Protein AF-A0A2U9ID97-F1 (afdb_monomer)

Organism: NCBI:txid41673

Sequence (196 aa):
MGLFDKLIKNKGVKDVLKNVDIKEIKEEIGYLELQEKKLETQRQELEKEAEKLFQDSIGKSEATKRLNATKIKNLKDRIADIDKDLREINLRLGVLYKVQRLKEKAQKTYNSKVWEELVNNVDSETLEKWLVDQKIGDDEIMNKLRQLYNAQGPEEEAEEISPDEREILEAMEAVEKGEKKPEEATKEVTKEKETQ

Radius of gyration: 31.83 Å; Cα contacts (8 Å, |Δi|>4): 120; chains: 1; bounding box: 79×30×93 Å

Nearest PDB structures (foldseek):
  6ek7-assembly1_A  TM=5.432E-01  e=1.600E+00  Yersinia enterocolitica
  8qbw-assembly1_A  TM=4.582E-01  e=7.623E+00  Nostoc punctiforme

Secondary structure (DSSP, 8-state):
--HHIIIIIIH-HHHHHHHS-HHHHHHHHHHHHHHHHHHHHHHHHHHHHHHHHHHHTTT--HHHHHHHHHHHHHHHHHHHHHHHHHHHHHHHHHHHHHHHHHHHHHHHH--HHHHHHHHHTS-HHHHHHHHH-TTS-HHHHHHHHHHHHHTTS---------HHHHHHHHHHHHHHTTSS-HHHHHHHHHHTTS--

Solvent-accessible surface area (backbone atoms only — not comparable to full-atom values): 11014 Å² total; per-residue (Å²): 134,59,64,62,57,53,39,46,74,68,58,28,54,54,45,41,71,64,72,50,55,65,64,61,53,51,52,48,48,55,53,49,53,53,52,45,54,51,49,53,51,52,41,52,52,42,51,52,50,35,52,49,46,54,60,71,33,61,94,50,56,70,70,56,34,54,54,42,51,53,52,37,48,55,41,50,55,52,40,54,54,49,55,51,52,47,51,52,49,51,54,53,46,53,32,52,53,48,52,49,53,52,46,57,49,38,68,74,76,39,59,73,65,62,48,45,50,37,54,63,78,44,58,59,66,61,52,42,52,50,51,67,36,85,85,54,47,68,67,57,53,52,50,53,34,50,51,54,46,68,72,65,47,73,78,73,74,66,72,76,64,47,74,68,56,45,52,48,51,54,39,50,49,34,32,76,73,66,76,43,54,66,77,56,42,56,52,58,77,58,53,76,80,76,72,137

pLDDT: mean 81.1, std 15.62, range [34.34, 98.31]

Mean predicted aligned error: 13.15 Å

Structure (mmCIF, N/CA/C/O backbone):
data_AF-A0A2U9ID97-F1
#
_entry.id   AF-A0A2U9ID97-F1
#
loop_
_atom_site.group_PDB
_atom_site.id
_atom_site.type_symbol
_atom_site.label_atom_id
_atom_site.label_alt_id
_atom_site.label_comp_id
_atom_site.label_asym_id
_atom_site.label_entity_id
_atom_site.label_seq_id
_atom_site.pdbx_PDB_ins_code
_atom_site.Cartn_x
_atom_site.Cartn_y
_atom_site.Cartn_z
_atom_site.occupancy
_atom_site.B_iso_or_equiv
_atom_site.auth_seq_id
_atom_site.auth_comp_id
_atom_site.auth_asym_id
_atom_site.auth_atom_id
_atom_site.pdbx_PDB_model_num
ATOM 1 N N . MET A 1 1 ? -13.543 -7.129 -8.336 1.00 52.66 1 MET A N 1
ATOM 2 C CA . MET A 1 1 ? -12.087 -7.316 -8.536 1.00 52.66 1 MET A CA 1
ATOM 3 C C . MET A 1 1 ? -11.490 -5.974 -8.913 1.00 52.66 1 MET A C 1
ATOM 5 O O . MET A 1 1 ? -11.937 -5.420 -9.915 1.00 52.66 1 MET A O 1
ATOM 9 N N . GLY A 1 2 ? -10.574 -5.449 -8.091 1.00 61.59 2 GLY A N 1
ATOM 10 C CA . GLY A 1 2 ? -9.869 -4.184 -8.350 1.00 61.59 2 GLY A CA 1
ATOM 11 C C . GLY A 1 2 ? -8.954 -4.276 -9.573 1.00 61.59 2 GLY A C 1
ATOM 12 O O . GLY A 1 2 ? -8.666 -5.382 -10.045 1.00 61.59 2 GLY A O 1
ATOM 13 N N . LEU A 1 3 ? -8.532 -3.130 -10.112 1.00 65.69 3 LEU A N 1
ATOM 14 C CA . LEU A 1 3 ? -7.692 -3.095 -11.308 1.00 65.69 3 LEU A CA 1
ATOM 15 C C . LEU A 1 3 ? -6.325 -3.729 -11.019 1.00 65.69 3 LEU A C 1
ATOM 17 O O . LEU A 1 3 ? -5.833 -4.448 -11.872 1.00 65.69 3 LEU A O 1
ATOM 21 N N . PHE A 1 4 ? -5.772 -3.611 -9.808 1.00 71.62 4 PHE A N 1
ATOM 22 C CA . PHE A 1 4 ? -4.522 -4.268 -9.406 1.00 71.62 4 PHE A CA 1
ATOM 23 C C . PHE A 1 4 ? -4.551 -5.790 -9.607 1.00 71.62 4 PHE A C 1
ATOM 25 O O . PHE A 1 4 ? -3.646 -6.357 -10.219 1.00 71.62 4 PHE A O 1
ATOM 32 N N . ASP A 1 5 ? -5.616 -6.461 -9.153 1.00 73.62 5 ASP A N 1
ATOM 33 C CA . ASP A 1 5 ? -5.764 -7.913 -9.329 1.00 73.62 5 ASP A CA 1
ATOM 34 C C . ASP A 1 5 ? -5.942 -8.276 -10.817 1.00 73.62 5 ASP A C 1
ATOM 36 O O . ASP A 1 5 ? -5.490 -9.325 -11.271 1.00 73.62 5 ASP A O 1
ATOM 40 N N . LYS A 1 6 ? -6.544 -7.393 -11.622 1.00 70.12 6 LYS A N 1
ATOM 41 C CA . LYS A 1 6 ? -6.629 -7.588 -13.078 1.00 70.12 6 LYS A CA 1
ATOM 42 C C . LYS A 1 6 ? -5.304 -7.314 -13.791 1.00 70.12 6 LYS A C 1
ATOM 44 O O . LYS A 1 6 ? -5.018 -7.959 -14.793 1.00 70.12 6 LYS A O 1
ATOM 49 N N . LEU A 1 7 ? -4.521 -6.355 -13.313 1.00 69.56 7 LEU A N 1
ATOM 50 C CA . LEU A 1 7 ? -3.277 -5.919 -13.930 1.00 69.56 7 LEU A CA 1
ATOM 51 C C . LEU A 1 7 ? -2.150 -6.894 -13.593 1.00 69.56 7 LEU A C 1
ATOM 53 O O . LEU A 1 7 ? -1.595 -7.507 -14.492 1.00 69.56 7 LEU A O 1
ATOM 57 N N . ILE A 1 8 ? -1.843 -7.099 -12.315 1.00 70.12 8 ILE A N 1
ATOM 58 C CA . ILE A 1 8 ? -0.670 -7.888 -11.920 1.00 70.12 8 ILE A CA 1
ATOM 59 C C . ILE A 1 8 ? -0.986 -9.379 -11.821 1.00 70.12 8 ILE A C 1
ATOM 61 O O . ILE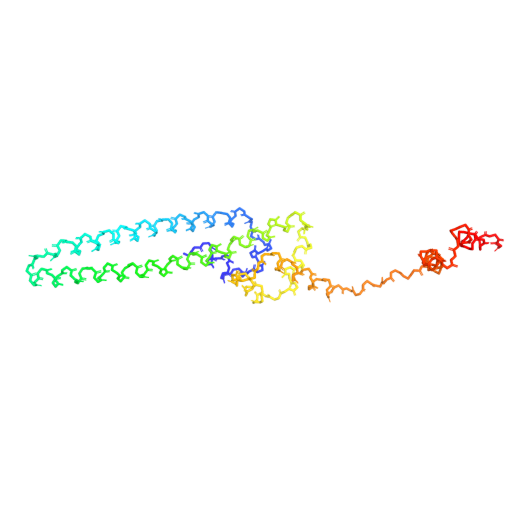 A 1 8 ? -0.225 -10.188 -12.340 1.00 70.12 8 ILE A O 1
ATOM 65 N N . LYS A 1 9 ? -2.128 -9.758 -11.239 1.00 67.75 9 LYS A N 1
ATOM 66 C CA . LYS A 1 9 ? -2.482 -11.178 -11.056 1.00 67.75 9 LYS A CA 1
ATOM 67 C C . LYS A 1 9 ? -2.923 -11.869 -12.347 1.00 67.75 9 LYS A C 1
ATOM 69 O O . LYS A 1 9 ? -2.587 -13.029 -12.542 1.00 67.75 9 LYS A O 1
ATOM 74 N N . ASN A 1 10 ? -3.668 -11.176 -13.215 1.00 71.38 10 ASN A N 1
ATOM 75 C CA . ASN A 1 10 ? -4.203 -11.792 -14.437 1.00 71.38 10 ASN A CA 1
ATOM 76 C C . ASN A 1 10 ? -3.340 -11.552 -15.684 1.00 71.38 10 ASN A C 1
ATOM 78 O O . ASN A 1 10 ? -3.198 -12.476 -16.477 1.00 71.38 10 ASN A O 1
ATOM 82 N N . LYS A 1 11 ? -2.792 -10.342 -15.894 1.00 72.38 11 LYS A N 1
ATOM 83 C CA . LYS A 1 11 ? -1.908 -10.077 -17.052 1.00 72.38 11 LYS A CA 1
ATOM 84 C C . LYS A 1 11 ? -0.444 -10.426 -16.764 1.00 72.38 11 LYS A C 1
ATOM 86 O O . LYS A 1 11 ? 0.312 -10.699 -17.684 1.00 72.38 11 LYS A O 1
ATOM 91 N N . GLY A 1 12 ? -0.040 -10.445 -15.495 1.00 81.62 12 GLY A N 1
ATOM 92 C CA . GLY A 1 12 ? 1.351 -10.655 -15.111 1.00 81.62 12 GLY A CA 1
ATOM 93 C C . GLY A 1 12 ? 2.184 -9.375 -15.198 1.00 81.62 12 GLY A C 1
ATOM 94 O O . GLY A 1 12 ? 1.920 -8.455 -15.974 1.00 81.62 12 GLY A O 1
ATOM 95 N N . VAL A 1 13 ? 3.230 -9.321 -14.378 1.00 82.69 13 VAL A N 1
ATOM 96 C CA . VAL A 1 13 ? 4.071 -8.131 -14.182 1.00 82.69 13 VAL A CA 1
ATOM 97 C C . VAL A 1 13 ? 4.698 -7.603 -15.481 1.00 82.69 13 VAL A C 1
ATOM 99 O O . VAL A 1 13 ? 4.725 -6.390 -15.705 1.00 82.69 13 VAL A O 1
ATOM 102 N N . LYS A 1 14 ? 5.167 -8.494 -16.363 1.00 85.38 14 LYS A N 1
ATOM 103 C CA . LYS A 1 14 ? 5.764 -8.104 -17.650 1.00 85.38 14 LYS A CA 1
ATOM 104 C C . LYS A 1 14 ? 4.792 -7.337 -18.533 1.00 85.38 14 LYS A C 1
ATOM 106 O O . LYS A 1 14 ? 5.157 -6.314 -19.109 1.00 85.38 14 LYS A O 1
ATOM 111 N N . ASP A 1 15 ? 3.560 -7.817 -18.637 1.00 85.12 15 ASP A N 1
ATOM 112 C CA . ASP A 1 15 ? 2.560 -7.198 -19.502 1.00 85.12 15 ASP A CA 1
ATOM 113 C C . ASP A 1 15 ? 2.098 -5.856 -18.945 1.00 85.12 15 ASP A C 1
ATOM 115 O O . ASP A 1 15 ? 1.791 -4.948 -19.713 1.00 85.12 15 ASP A O 1
ATOM 119 N N . VAL A 1 16 ? 2.131 -5.673 -17.624 1.00 85.62 16 VAL A N 1
ATOM 120 C CA . VAL A 1 16 ? 1.906 -4.357 -17.014 1.00 85.62 16 VAL A CA 1
ATOM 121 C C . VAL A 1 16 ? 3.020 -3.372 -17.385 1.00 85.62 16 VAL A C 1
ATOM 123 O O . VAL A 1 16 ? 2.754 -2.241 -17.807 1.00 85.62 16 VAL A O 1
ATOM 126 N N . LEU A 1 17 ? 4.281 -3.794 -17.295 1.00 85.62 17 LEU A N 1
ATOM 127 C CA . LEU A 1 17 ? 5.416 -2.930 -17.629 1.00 85.62 17 LEU A CA 1
ATOM 128 C C . LEU A 1 17 ? 5.477 -2.582 -19.122 1.00 85.62 17 LEU A C 1
ATOM 130 O O . LEU A 1 17 ? 5.824 -1.446 -19.455 1.00 85.62 17 LEU A O 1
ATOM 134 N N . LYS A 1 18 ? 5.070 -3.497 -20.007 1.00 84.94 18 LYS A N 1
ATOM 135 C CA . LYS A 1 18 ? 5.059 -3.283 -21.464 1.00 84.94 18 LYS A CA 1
ATOM 136 C C . LYS A 1 18 ? 3.789 -2.588 -21.959 1.00 84.94 18 LYS A C 1
ATOM 138 O O . LYS A 1 18 ? 3.857 -1.494 -22.505 1.00 84.94 18 LYS A O 1
ATOM 143 N N . ASN A 1 19 ? 2.628 -3.183 -21.697 1.00 84.25 19 ASN A N 1
ATOM 144 C CA . ASN A 1 19 ? 1.410 -2.949 -22.480 1.00 84.25 19 ASN A CA 1
ATOM 145 C C . ASN A 1 19 ? 0.368 -2.069 -21.781 1.00 84.25 19 ASN A C 1
ATOM 147 O O . ASN A 1 19 ? -0.523 -1.539 -22.436 1.00 84.25 19 ASN A O 1
ATOM 151 N N . VAL A 1 20 ? 0.430 -1.942 -20.455 1.00 85.38 20 VAL A N 1
ATOM 152 C CA . VAL A 1 20 ? -0.547 -1.149 -19.687 1.00 85.38 20 VAL A CA 1
ATOM 153 C C . VAL A 1 20 ? -0.179 0.329 -19.748 1.00 85.38 20 VAL A C 1
ATOM 155 O O . VAL A 1 20 ? 0.986 0.683 -19.559 1.00 85.38 20 VAL A O 1
ATOM 158 N N . ASP A 1 21 ? -1.153 1.200 -20.002 1.00 87.94 21 ASP A N 1
ATOM 159 C CA . ASP A 1 21 ? -0.910 2.643 -20.077 1.00 87.94 21 ASP A CA 1
ATOM 160 C C . ASP A 1 21 ? -0.572 3.199 -18.681 1.00 87.94 21 ASP A C 1
ATOM 162 O O . ASP A 1 21 ? -1.143 2.804 -17.662 1.00 87.94 21 ASP A O 1
ATOM 166 N N . ILE A 1 22 ? 0.348 4.162 -18.626 1.00 89.88 22 ILE A N 1
ATOM 167 C CA . ILE A 1 22 ? 0.641 4.901 -17.400 1.00 89.88 22 ILE A CA 1
ATOM 168 C C . ILE A 1 22 ? -0.603 5.587 -16.821 1.00 89.88 22 ILE A C 1
ATOM 170 O O . ILE A 1 22 ? -0.715 5.723 -15.603 1.00 89.88 22 ILE A O 1
ATOM 174 N N . LYS A 1 23 ? -1.550 5.996 -17.671 1.00 90.88 23 LYS A N 1
ATOM 175 C CA . LYS A 1 23 ? -2.821 6.571 -17.231 1.00 90.88 23 LYS A CA 1
ATOM 176 C C . LYS A 1 23 ? -3.647 5.563 -16.429 1.00 90.88 23 LYS A C 1
ATOM 178 O O . LYS A 1 23 ? -4.115 5.915 -15.352 1.00 90.88 23 LYS A O 1
ATOM 183 N N . GLU A 1 24 ? -3.752 4.316 -16.892 1.00 90.56 24 GLU A N 1
ATOM 184 C CA . GLU A 1 24 ? -4.464 3.245 -16.173 1.00 90.56 24 GLU A CA 1
ATOM 185 C C . GLU A 1 24 ? -3.808 2.950 -14.813 1.00 90.56 24 GLU A C 1
ATOM 187 O O . GLU A 1 24 ? -4.496 2.722 -13.819 1.00 90.56 24 GLU A O 1
ATOM 192 N N . ILE A 1 25 ? -2.472 3.012 -14.744 1.00 91.38 25 ILE A N 1
ATOM 193 C CA . ILE A 1 25 ? -1.724 2.850 -13.487 1.00 91.38 25 ILE A CA 1
ATOM 194 C C . ILE A 1 25 ? -2.053 3.987 -12.511 1.00 91.38 25 ILE A C 1
ATOM 196 O O . ILE A 1 25 ? -2.321 3.728 -11.340 1.00 91.38 25 ILE A O 1
ATOM 200 N N . LYS A 1 26 ? -2.066 5.239 -12.985 1.00 93.06 26 LYS A N 1
ATOM 201 C CA . LYS A 1 26 ? -2.394 6.418 -12.164 1.00 93.06 26 LYS A CA 1
ATOM 202 C C . LYS A 1 26 ? -3.835 6.397 -11.659 1.00 93.06 26 LYS A C 1
ATOM 204 O O . LYS A 1 26 ? -4.081 6.772 -10.517 1.00 93.06 26 LYS A O 1
ATOM 209 N N . GLU A 1 27 ? -4.775 5.949 -12.487 1.00 93.56 27 GLU A N 1
ATOM 210 C CA . GLU A 1 27 ? -6.178 5.794 -12.090 1.00 93.56 27 GLU A CA 1
ATOM 211 C C . GLU A 1 27 ? -6.335 4.762 -10.964 1.00 93.56 27 GLU A C 1
ATOM 213 O O . GLU A 1 27 ? -7.026 5.035 -9.982 1.00 93.56 27 GLU A O 1
ATOM 218 N N . GLU A 1 28 ? -5.651 3.615 -11.050 1.00 92.19 28 GLU A N 1
ATOM 219 C CA . GLU A 1 28 ? -5.693 2.610 -9.979 1.00 92.19 28 GLU A CA 1
ATOM 220 C C . GLU A 1 28 ? -4.993 3.083 -8.699 1.00 92.19 28 GLU A C 1
ATOM 222 O O . GLU A 1 28 ? -5.492 2.818 -7.605 1.00 92.19 28 GLU A O 1
ATOM 227 N N . ILE A 1 29 ? -3.879 3.819 -8.809 1.00 94.19 29 ILE A N 1
ATOM 228 C CA . ILE A 1 29 ? -3.241 4.467 -7.650 1.00 94.19 29 ILE A CA 1
ATOM 229 C C . ILE A 1 29 ? -4.254 5.375 -6.948 1.00 94.19 29 ILE A C 1
ATOM 231 O O . ILE A 1 29 ? -4.518 5.183 -5.764 1.00 94.19 29 ILE A O 1
ATOM 235 N N . GLY A 1 30 ? -4.895 6.290 -7.683 1.00 94.56 30 GLY A N 1
ATOM 236 C CA . GLY A 1 30 ? -5.876 7.209 -7.102 1.00 94.56 30 GLY A CA 1
ATOM 237 C C . GLY A 1 30 ? -7.080 6.494 -6.477 1.00 94.56 30 GLY A C 1
ATOM 238 O O . GLY A 1 30 ? -7.595 6.921 -5.442 1.00 94.56 30 GLY A O 1
ATOM 239 N N . TYR A 1 31 ? -7.519 5.374 -7.061 1.00 94.62 31 TYR A N 1
ATOM 240 C CA . TYR A 1 31 ? -8.560 4.537 -6.465 1.00 94.62 31 TYR A CA 1
ATOM 241 C C . TYR A 1 31 ? -8.115 3.926 -5.128 1.00 94.62 31 TYR A C 1
ATOM 243 O O . TYR A 1 31 ? -8.867 3.979 -4.151 1.00 94.62 31 TYR A O 1
ATOM 251 N N . LEU A 1 32 ? -6.908 3.361 -5.067 1.00 94.00 32 LEU A N 1
ATOM 252 C CA . LEU A 1 32 ? -6.372 2.743 -3.854 1.00 94.00 32 LEU A CA 1
ATOM 253 C C . LEU A 1 32 ? -6.116 3.768 -2.744 1.00 94.00 32 LEU A C 1
ATOM 255 O O . LEU A 1 32 ? -6.483 3.498 -1.604 1.00 94.00 32 LEU A O 1
ATOM 259 N N . GLU A 1 33 ? -5.599 4.954 -3.067 1.00 95.94 33 GLU A N 1
ATOM 260 C CA . GLU A 1 33 ? -5.425 6.057 -2.106 1.00 95.94 33 GLU A CA 1
ATOM 261 C C . GLU A 1 33 ? -6.759 6.516 -1.507 1.00 95.94 33 GLU A C 1
ATOM 263 O O . GLU A 1 33 ? -6.869 6.800 -0.312 1.00 95.94 33 GLU A O 1
ATOM 268 N N . LEU A 1 34 ? -7.819 6.559 -2.321 1.00 96.94 34 LEU A N 1
ATOM 269 C CA . LEU A 1 34 ? -9.153 6.888 -1.828 1.00 96.94 34 LEU A CA 1
ATOM 270 C C . LEU A 1 34 ? -9.676 5.820 -0.854 1.00 96.94 34 LEU A C 1
ATOM 272 O O . LEU A 1 34 ? -10.299 6.164 0.155 1.00 96.94 34 LEU A O 1
ATOM 276 N N . GLN A 1 35 ? -9.441 4.536 -1.146 1.00 95.75 35 GLN A N 1
ATOM 277 C CA . GLN A 1 35 ? -9.810 3.445 -0.238 1.00 95.75 35 GLN A CA 1
ATOM 278 C C . GLN A 1 35 ? -8.987 3.478 1.051 1.00 95.75 35 GLN A C 1
ATOM 280 O O . GLN A 1 35 ? -9.565 3.327 2.127 1.00 95.75 35 GLN A O 1
ATOM 285 N N . GLU A 1 36 ? -7.680 3.727 0.955 1.00 96.44 36 GLU A N 1
ATOM 286 C CA . GLU A 1 36 ? -6.788 3.885 2.104 1.00 96.44 36 GLU A CA 1
ATOM 287 C C . GLU A 1 36 ? -7.315 4.969 3.042 1.00 96.44 36 GLU A C 1
ATOM 289 O O . GLU A 1 36 ? -7.656 4.687 4.189 1.00 96.44 36 GLU A O 1
ATOM 294 N N . LYS A 1 37 ? -7.535 6.177 2.517 1.00 97.44 37 LYS A N 1
ATOM 295 C CA . LYS A 1 37 ? -8.052 7.311 3.291 1.00 97.44 37 LYS A CA 1
AT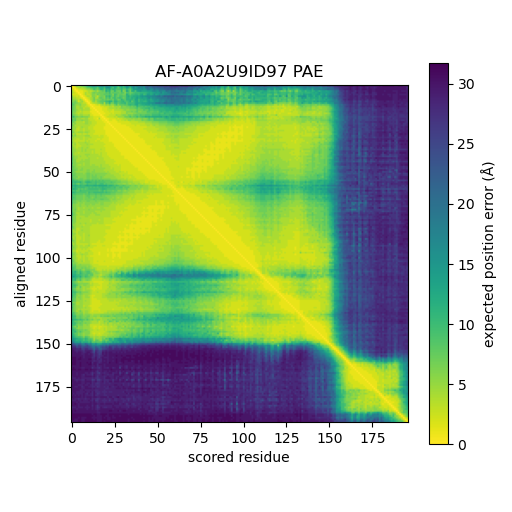OM 296 C C . LYS A 1 37 ? -9.391 7.010 3.967 1.00 97.44 37 LYS A C 1
ATOM 298 O O . LYS A 1 37 ? -9.647 7.439 5.098 1.00 97.44 37 LYS A O 1
ATOM 303 N N . LYS A 1 38 ? -10.281 6.291 3.277 1.00 98.00 38 LYS A N 1
ATOM 304 C CA . LYS A 1 38 ? -11.577 5.884 3.834 1.00 98.00 38 LYS A CA 1
ATOM 305 C C . LYS A 1 38 ? -11.390 4.935 5.018 1.00 98.00 38 LYS A C 1
ATOM 307 O O . LYS A 1 38 ? -12.027 5.134 6.051 1.00 98.00 38 LYS A O 1
ATOM 312 N N . LEU A 1 39 ? -10.530 3.931 4.876 1.00 97.56 39 LEU A N 1
ATOM 313 C CA . LEU A 1 39 ? -10.228 2.967 5.931 1.00 97.56 39 LEU A CA 1
ATOM 314 C C . LEU A 1 39 ? -9.509 3.619 7.115 1.00 97.56 39 LEU A C 1
ATOM 316 O O . LEU A 1 39 ? -9.877 3.355 8.254 1.00 97.56 39 LEU A O 1
ATOM 320 N N . GLU A 1 40 ? -8.566 4.530 6.875 1.00 97.12 40 GLU A N 1
ATOM 321 C CA . GLU A 1 40 ? -7.912 5.311 7.932 1.00 97.12 40 GLU A CA 1
ATOM 322 C C . GLU A 1 40 ? -8.917 6.137 8.737 1.00 97.12 40 GLU A C 1
ATOM 324 O O . GLU A 1 40 ? -8.878 6.150 9.968 1.00 97.12 40 GLU A O 1
ATOM 329 N N . THR A 1 41 ? -9.862 6.787 8.052 1.00 98.25 41 THR A N 1
ATOM 330 C CA . THR A 1 41 ? -10.928 7.555 8.710 1.00 98.25 41 THR A CA 1
ATOM 331 C C . THR A 1 41 ? -11.794 6.638 9.576 1.00 98.25 41 THR A C 1
ATOM 333 O O . THR A 1 41 ? -12.014 6.923 10.752 1.00 98.25 41 THR A O 1
ATOM 336 N N . GLN A 1 42 ? -12.225 5.494 9.033 1.00 98.00 42 GLN A N 1
ATOM 337 C CA . GLN A 1 42 ? -13.014 4.505 9.775 1.00 98.00 42 GLN A CA 1
ATOM 338 C C . GLN A 1 42 ? -12.254 3.951 10.986 1.00 98.00 42 GLN A C 1
ATOM 340 O O . GLN A 1 42 ? -12.823 3.813 12.068 1.00 98.00 42 GLN A O 1
ATOM 345 N N . ARG A 1 43 ? -10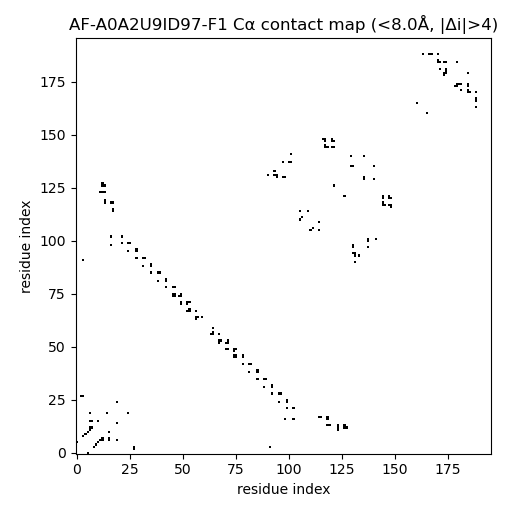.959 3.669 10.830 1.00 97.81 43 ARG A N 1
ATOM 346 C CA . ARG A 1 43 ? -10.075 3.220 11.908 1.00 97.81 43 ARG A CA 1
ATOM 347 C C . ARG A 1 43 ? -10.036 4.242 13.046 1.00 97.81 43 ARG A C 1
ATOM 349 O O . ARG A 1 43 ? -10.259 3.875 14.197 1.00 97.81 43 ARG A O 1
ATOM 356 N N . GLN A 1 44 ? -9.822 5.518 12.722 1.00 97.81 44 GLN A N 1
ATOM 357 C CA . GLN A 1 44 ? -9.785 6.606 13.704 1.00 97.81 44 GLN A CA 1
ATOM 358 C C . GLN A 1 44 ? -11.127 6.796 14.426 1.00 97.81 44 GLN A C 1
ATOM 360 O O . GLN A 1 44 ? -11.153 7.090 15.621 1.00 97.81 44 GLN A O 1
ATOM 365 N N . GLU A 1 45 ? -12.251 6.642 13.724 1.00 98.31 45 GLU A N 1
ATOM 366 C CA . GLU A 1 45 ? -13.585 6.699 14.332 1.00 98.31 45 GLU A CA 1
ATOM 367 C C . GLU A 1 45 ? -13.792 5.568 15.349 1.00 98.31 45 GLU A C 1
ATOM 369 O O . GLU A 1 45 ? -14.240 5.828 16.468 1.00 98.31 45 GLU A O 1
ATOM 374 N N . LEU A 1 46 ? -13.405 4.337 15.000 1.00 97.38 46 LEU A N 1
ATOM 375 C CA . LEU A 1 46 ? -13.492 3.184 15.902 1.00 97.38 46 LEU A CA 1
ATOM 376 C C . LEU A 1 46 ? -12.570 3.331 17.120 1.00 97.38 46 LEU A C 1
ATOM 378 O O . LEU A 1 46 ? -12.959 2.958 18.228 1.00 97.38 46 LEU A O 1
ATOM 382 N N . GLU A 1 47 ? -11.370 3.893 16.945 1.00 96.31 47 GLU A N 1
ATOM 383 C CA . GLU A 1 47 ? -10.452 4.188 18.054 1.00 96.31 47 GLU A CA 1
ATOM 384 C C . GLU A 1 47 ? -11.066 5.193 19.035 1.00 96.31 47 GLU A C 1
ATOM 386 O O . GLU A 1 47 ? -11.085 4.942 20.242 1.00 96.31 47 GLU A O 1
ATOM 391 N N . LYS A 1 48 ? -11.647 6.284 18.521 1.00 97.94 48 LYS A N 1
ATOM 392 C CA . LYS A 1 48 ? -12.349 7.284 19.340 1.00 97.94 48 LYS A CA 1
ATOM 393 C C . LYS A 1 48 ? -13.552 6.687 20.065 1.00 97.94 48 LYS A C 1
ATOM 395 O O . LYS A 1 48 ? -13.792 7.008 21.228 1.00 97.94 48 LYS A O 1
ATOM 400 N N . GLU A 1 49 ? -14.318 5.818 19.406 1.00 96.88 49 GLU A N 1
ATOM 401 C CA . GLU A 1 49 ? -15.449 5.132 20.036 1.00 96.88 49 GLU A CA 1
ATOM 402 C C . GLU A 1 49 ? -14.984 4.199 21.164 1.00 96.88 49 GLU A C 1
ATOM 404 O O . GLU A 1 49 ? -15.568 4.200 22.252 1.00 96.88 49 GLU A O 1
ATOM 409 N N . ALA A 1 50 ? -13.906 3.443 20.942 1.00 90.56 50 ALA A N 1
ATOM 410 C CA . ALA A 1 50 ? -13.330 2.559 21.948 1.00 90.56 50 ALA A CA 1
ATOM 411 C C . ALA A 1 50 ? -12.801 3.341 23.161 1.00 90.56 50 ALA A C 1
ATOM 413 O O . ALA A 1 50 ? -13.048 2.943 24.302 1.00 90.56 50 ALA A O 1
ATOM 414 N N . GLU A 1 51 ? -12.122 4.467 22.927 1.00 95.19 51 GLU A N 1
ATOM 415 C CA . GLU A 1 51 ? -11.650 5.366 23.983 1.00 95.19 51 GLU A CA 1
ATOM 416 C C . GLU A 1 51 ? -12.820 5.945 24.785 1.00 95.19 51 GLU A C 1
ATOM 418 O O . GLU A 1 51 ? -12.825 5.879 26.016 1.00 95.19 51 GLU A O 1
ATOM 423 N N . LYS A 1 52 ? -13.863 6.429 24.103 1.00 95.88 52 LYS A N 1
ATOM 424 C CA . LYS A 1 52 ? -15.071 6.939 24.756 1.00 95.88 52 LYS A CA 1
ATOM 425 C C . LYS A 1 52 ? -15.741 5.874 25.626 1.00 95.88 52 LYS A C 1
ATOM 427 O O . LYS A 1 52 ? -16.033 6.136 26.790 1.00 95.88 52 LYS A O 1
ATOM 432 N N . LEU A 1 53 ? -15.938 4.660 25.105 1.00 91.31 53 LEU A N 1
ATOM 433 C CA . LEU A 1 53 ? -16.516 3.549 25.872 1.00 91.31 53 LEU A CA 1
ATOM 434 C C . LEU A 1 53 ? -15.671 3.189 27.095 1.00 91.31 53 LEU A C 1
ATOM 436 O O . LEU A 1 53 ? -16.218 2.821 28.139 1.00 91.31 53 LEU A O 1
ATOM 440 N N . PHE A 1 54 ? -14.346 3.277 26.980 1.00 92.00 54 PHE A N 1
ATOM 441 C CA . PHE A 1 54 ? -13.446 3.041 28.099 1.00 92.00 54 PHE A CA 1
ATOM 442 C C . PHE A 1 54 ? -13.648 4.092 29.196 1.00 92.00 54 PHE A C 1
ATOM 444 O O . PHE A 1 54 ? -13.876 3.723 30.350 1.00 92.00 54 PHE A O 1
ATOM 451 N N . GLN A 1 55 ? -13.661 5.378 28.834 1.00 94.19 55 GLN A N 1
ATOM 452 C CA . GLN A 1 55 ? -13.910 6.480 29.771 1.00 94.19 55 GLN A CA 1
ATOM 453 C C . GLN A 1 55 ? -15.292 6.371 30.431 1.00 94.19 55 GLN A C 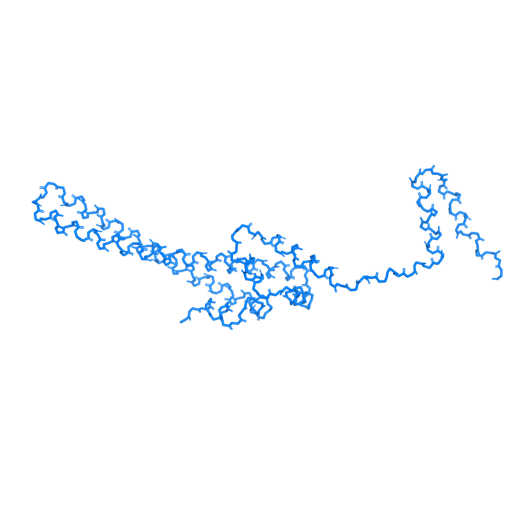1
ATOM 455 O O . GLN A 1 55 ? -15.403 6.434 31.655 1.00 94.19 55 GLN A O 1
ATOM 460 N N . ASP A 1 56 ? -16.334 6.081 29.646 1.00 90.25 56 ASP A N 1
ATOM 461 C CA . ASP A 1 56 ? -17.714 5.921 30.126 1.00 90.25 56 ASP A CA 1
ATOM 462 C C . ASP A 1 56 ? -17.881 4.752 31.116 1.00 90.25 56 ASP A C 1
ATOM 464 O O . ASP A 1 56 ? -18.879 4.680 31.840 1.00 90.25 56 ASP A O 1
ATOM 468 N N . SER A 1 57 ? -16.917 3.826 31.158 1.00 90.69 57 SER A N 1
ATOM 469 C CA . SER A 1 57 ? -16.910 2.664 32.056 1.00 90.69 57 SER A CA 1
ATOM 470 C C . SER A 1 57 ? -16.302 2.951 33.432 1.00 90.69 57 SER A C 1
ATOM 472 O O . SER A 1 57 ? -16.511 2.174 34.373 1.00 90.69 57 SER A O 1
ATOM 474 N N . ILE A 1 58 ? -15.552 4.046 33.581 1.00 94.06 58 ILE A N 1
ATOM 475 C CA . ILE A 1 58 ? -14.907 4.411 34.844 1.00 94.06 58 ILE A CA 1
ATOM 476 C C . ILE A 1 58 ? -15.984 4.767 35.879 1.00 94.06 58 ILE A C 1
ATOM 478 O O . ILE A 1 58 ? -16.955 5.465 35.597 1.00 94.06 58 ILE A O 1
ATOM 482 N N . GLY A 1 59 ? -15.857 4.221 37.092 1.00 92.56 59 GLY A N 1
ATOM 483 C CA . GLY A 1 59 ? -16.822 4.444 38.178 1.00 92.56 59 GLY A CA 1
ATOM 484 C C . GLY A 1 59 ? -18.201 3.789 37.990 1.00 92.56 59 GLY A C 1
ATOM 485 O O . GLY A 1 59 ? -19.064 3.954 38.848 1.00 92.56 59 GLY A O 1
ATOM 486 N N . LYS A 1 60 ? -18.432 3.030 36.908 1.00 94.88 60 LYS A N 1
ATOM 487 C CA . LYS A 1 60 ? -19.690 2.294 36.689 1.00 94.88 60 LYS A CA 1
ATOM 488 C C . LYS A 1 60 ? -19.719 0.945 37.411 1.00 94.88 60 LYS A C 1
ATOM 490 O O . LYS A 1 60 ? -18.698 0.445 37.889 1.00 94.88 60 LYS A O 1
ATOM 495 N N . SER A 1 61 ? -20.911 0.344 37.453 1.00 95.88 61 SER A N 1
ATOM 496 C CA . SER A 1 61 ? -21.123 -1.003 37.989 1.00 95.88 61 SER A CA 1
ATOM 497 C C . SER A 1 61 ? -20.294 -2.058 37.244 1.00 95.88 61 SER A C 1
ATOM 499 O O . SER A 1 61 ? -19.980 -1.899 36.062 1.00 95.88 61 SER A O 1
ATOM 501 N N . GLU A 1 62 ? -19.990 -3.168 37.916 1.00 94.38 62 GLU A N 1
ATOM 502 C CA . GLU A 1 62 ? -19.252 -4.296 37.333 1.00 94.38 62 GLU A CA 1
ATOM 503 C C . GLU A 1 62 ? -19.940 -4.861 36.076 1.00 94.38 62 GLU A C 1
ATOM 505 O O . GLU A 1 62 ? -19.287 -5.138 35.070 1.00 94.38 62 GLU A O 1
ATOM 510 N N . ALA A 1 63 ? -21.274 -4.953 36.084 1.00 93.38 63 ALA A N 1
ATOM 511 C CA . ALA A 1 63 ? -22.045 -5.399 34.924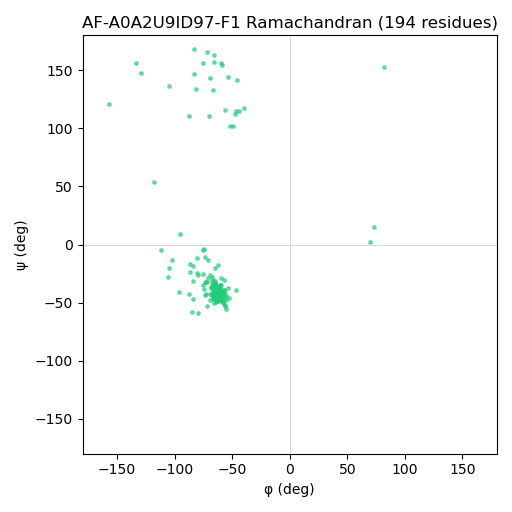 1.00 93.38 63 ALA A CA 1
ATOM 512 C C . ALA A 1 63 ? -21.875 -4.452 33.719 1.00 93.38 63 ALA A C 1
ATOM 514 O O . ALA A 1 63 ? -21.645 -4.907 32.597 1.00 93.38 63 ALA A O 1
ATOM 515 N N . THR A 1 64 ? -21.921 -3.134 33.949 1.00 91.06 64 THR A N 1
ATOM 516 C CA . THR A 1 64 ? -21.694 -2.121 32.904 1.00 91.06 64 THR A CA 1
ATOM 517 C C . THR A 1 64 ? -20.271 -2.193 32.353 1.00 91.06 64 THR A C 1
ATOM 519 O O . THR A 1 64 ? -20.084 -2.153 31.138 1.00 91.06 64 THR A O 1
ATOM 522 N N . LYS A 1 65 ? -19.271 -2.357 33.228 1.00 92.38 65 LYS A N 1
ATOM 523 C CA . LYS A 1 65 ? -17.866 -2.508 32.826 1.00 92.38 65 LYS A CA 1
ATOM 524 C C . LYS A 1 65 ? -17.663 -3.729 31.932 1.00 92.38 65 LYS A C 1
ATOM 526 O O . LYS A 1 65 ? -17.039 -3.607 30.883 1.00 92.38 65 LYS A O 1
ATOM 531 N N . ARG A 1 66 ? -18.234 -4.885 32.290 1.00 94.12 66 ARG A N 1
ATOM 532 C CA . ARG A 1 66 ? -18.151 -6.113 31.474 1.00 94.12 66 ARG A CA 1
ATOM 533 C C . ARG A 1 66 ? -18.805 -5.957 30.101 1.00 94.12 66 ARG A C 1
ATOM 535 O O . ARG A 1 66 ? -18.240 -6.391 29.095 1.00 94.12 66 ARG A O 1
ATOM 542 N N . LEU A 1 67 ? -19.970 -5.310 30.046 1.00 94.25 67 LEU A N 1
ATOM 543 C CA . LEU A 1 67 ? -20.652 -5.031 28.781 1.00 94.25 67 LEU A CA 1
ATOM 544 C C . LEU A 1 67 ? -19.803 -4.127 27.878 1.00 94.25 67 LEU A C 1
ATOM 546 O O . LEU A 1 67 ? -19.597 -4.440 26.706 1.00 94.25 67 LEU A O 1
ATOM 550 N N . ASN A 1 68 ? -19.279 -3.028 28.420 1.00 90.06 68 ASN A N 1
ATOM 551 C CA . ASN A 1 68 ? -18.448 -2.102 27.656 1.00 90.06 68 ASN A CA 1
ATOM 552 C C . ASN A 1 68 ? -17.110 -2.730 27.247 1.00 90.06 68 ASN A C 1
ATOM 554 O O . ASN A 1 68 ? -16.677 -2.521 26.119 1.00 90.06 68 ASN A O 1
ATOM 558 N N . ALA A 1 69 ? -16.503 -3.574 28.086 1.00 92.56 69 ALA A N 1
ATOM 559 C CA . ALA A 1 69 ? -15.303 -4.329 27.725 1.00 92.56 69 ALA A CA 1
ATOM 560 C C . ALA A 1 69 ? -15.535 -5.235 26.503 1.00 92.56 69 ALA A C 1
ATOM 562 O O . ALA A 1 69 ? -14.693 -5.299 25.610 1.00 92.56 69 ALA A O 1
ATOM 563 N N . THR A 1 70 ? -16.704 -5.880 26.419 1.00 93.69 70 THR A N 1
ATOM 564 C CA . THR A 1 70 ? -17.086 -6.700 25.255 1.00 93.69 70 THR A CA 1
ATOM 565 C C . THR A 1 70 ? -17.217 -5.849 23.990 1.00 93.69 70 THR A C 1
ATOM 567 O O . THR A 1 70 ? -16.711 -6.226 22.936 1.00 93.69 70 THR A O 1
ATOM 570 N N . LYS A 1 71 ? -17.840 -4.668 24.089 1.00 94.31 71 LYS A N 1
ATOM 571 C CA . LYS A 1 71 ? -17.955 -3.729 22.960 1.00 94.31 71 LYS A CA 1
ATOM 572 C C . LYS A 1 71 ? -16.589 -3.226 22.495 1.00 94.31 71 LYS A C 1
ATOM 574 O O . LYS A 1 71 ? -16.309 -3.263 21.304 1.00 94.31 71 LYS A O 1
ATOM 579 N N . ILE A 1 72 ? -15.727 -2.822 23.431 1.00 92.50 72 ILE A N 1
ATOM 580 C CA . ILE A 1 72 ? -14.357 -2.376 23.141 1.00 92.50 72 ILE A CA 1
ATOM 581 C C . ILE A 1 72 ? -13.569 -3.484 22.442 1.00 92.50 72 ILE A C 1
ATOM 583 O O . ILE A 1 72 ? -12.867 -3.205 21.475 1.00 92.50 72 ILE A O 1
ATOM 587 N N . LYS A 1 73 ? -13.702 -4.741 22.887 1.00 93.75 73 LYS A N 1
ATOM 588 C CA . LYS A 1 73 ? -13.072 -5.881 22.213 1.00 93.75 73 LYS A CA 1
ATOM 589 C C . LYS A 1 73 ? -13.523 -5.982 20.753 1.00 93.75 73 LYS A C 1
ATOM 591 O O . LYS A 1 73 ? -12.674 -6.011 19.874 1.00 93.75 73 LYS A O 1
ATOM 596 N N . ASN A 1 74 ? -14.830 -5.944 20.491 1.00 94.69 74 ASN A N 1
ATOM 597 C CA . ASN A 1 74 ? -15.351 -6.017 19.122 1.00 94.69 74 ASN A CA 1
ATOM 598 C C . ASN A 1 74 ? -14.858 -4.854 18.241 1.00 94.69 74 ASN A C 1
ATOM 600 O O . ASN A 1 74 ? -14.583 -5.052 17.061 1.00 94.69 74 ASN A O 1
ATOM 604 N N . LEU A 1 75 ? -14.738 -3.641 18.796 1.00 93.62 75 LEU A N 1
ATOM 605 C CA . LEU A 1 75 ? -14.161 -2.500 18.077 1.00 93.62 75 LEU A CA 1
ATOM 606 C C . LEU A 1 75 ? -12.682 -2.737 17.745 1.00 93.62 75 LEU A C 1
ATOM 608 O O . LEU A 1 75 ? -12.267 -2.466 16.623 1.00 93.62 75 LEU A O 1
ATOM 612 N N . LYS A 1 76 ? -11.903 -3.292 18.681 1.00 91.38 76 LYS A N 1
ATOM 613 C CA . LYS A 1 76 ? -10.493 -3.646 18.451 1.00 91.38 76 LYS A CA 1
ATOM 614 C C . LYS A 1 76 ? -10.320 -4.734 17.396 1.00 91.38 76 LYS A C 1
ATOM 616 O O . LYS A 1 76 ? -9.424 -4.609 16.570 1.00 91.38 76 LYS A O 1
ATOM 621 N N . ASP A 1 77 ? -11.176 -5.751 17.398 1.00 94.69 77 ASP A N 1
ATOM 622 C CA . ASP A 1 77 ? -11.144 -6.809 16.384 1.00 94.69 77 ASP A CA 1
ATOM 623 C C . ASP A 1 77 ? -11.402 -6.209 14.985 1.00 94.69 77 ASP A C 1
ATOM 625 O O . ASP A 1 77 ? -10.643 -6.458 14.053 1.00 94.69 77 ASP A O 1
ATOM 629 N N . ARG A 1 78 ? -12.377 -5.295 14.859 1.00 96.50 78 ARG A N 1
ATOM 630 C CA . ARG A 1 78 ? -12.631 -4.563 13.603 1.00 96.50 78 ARG A CA 1
ATOM 631 C C . ARG A 1 78 ? -11.480 -3.642 13.187 1.00 96.50 78 ARG A C 1
ATOM 633 O O . ARG A 1 78 ? -11.209 -3.521 11.998 1.00 96.50 78 ARG A O 1
ATOM 640 N N . ILE A 1 79 ? -10.816 -2.979 14.137 1.00 94.25 79 ILE A N 1
ATOM 641 C CA . ILE A 1 79 ? -9.615 -2.173 13.856 1.00 94.25 79 ILE A CA 1
ATOM 642 C C . ILE A 1 79 ? -8.503 -3.068 13.300 1.00 94.25 79 ILE A C 1
ATOM 644 O O . ILE A 1 79 ? -7.855 -2.685 12.332 1.00 94.25 79 ILE A O 1
ATOM 648 N N . ALA A 1 80 ? -8.313 -4.265 13.859 1.00 92.62 80 ALA A N 1
ATOM 649 C CA . ALA A 1 80 ? -7.311 -5.209 13.373 1.00 92.62 80 ALA A CA 1
ATOM 650 C C . ALA A 1 80 ? -7.603 -5.689 11.939 1.00 92.62 80 ALA A C 1
ATOM 652 O O . ALA A 1 80 ? -6.671 -5.826 11.144 1.00 92.62 80 ALA A O 1
ATOM 653 N N . ASP A 1 81 ? -8.877 -5.895 11.593 1.00 96.00 81 ASP A N 1
ATOM 654 C CA . ASP A 1 81 ? -9.286 -6.197 10.217 1.00 96.00 81 ASP A CA 1
ATOM 655 C C . ASP A 1 81 ? -8.955 -5.032 9.268 1.00 96.00 81 ASP A C 1
ATOM 657 O O . ASP A 1 81 ? -8.340 -5.242 8.224 1.00 96.00 81 ASP A O 1
ATOM 661 N N . ILE A 1 82 ? -9.263 -3.791 9.664 1.00 96.12 82 ILE A N 1
ATOM 662 C CA . ILE A 1 82 ? -8.912 -2.597 8.877 1.00 96.12 82 ILE A CA 1
ATOM 663 C C . ILE A 1 82 ? -7.391 -2.456 8.722 1.00 96.12 82 ILE A C 1
ATOM 665 O O . ILE A 1 82 ? -6.911 -2.168 7.630 1.00 96.12 82 ILE A O 1
ATOM 669 N N . ASP A 1 83 ? -6.615 -2.686 9.783 1.00 90.12 83 ASP A N 1
ATOM 670 C CA . ASP A 1 83 ? -5.150 -2.625 9.732 1.00 90.12 83 ASP A CA 1
ATOM 671 C C . ASP A 1 83 ? -4.573 -3.645 8.741 1.00 90.12 83 ASP A C 1
ATOM 673 O O . ASP A 1 83 ? -3.559 -3.383 8.089 1.00 90.12 83 ASP A O 1
ATOM 677 N N . LYS A 1 84 ? -5.202 -4.817 8.611 1.00 94.38 84 LYS A N 1
ATOM 678 C CA . LYS A 1 84 ? -4.819 -5.819 7.614 1.00 94.38 84 LYS A CA 1
ATOM 679 C C . LYS A 1 84 ? -5.094 -5.316 6.196 1.00 94.38 84 LYS A C 1
ATOM 681 O O . LYS A 1 84 ? -4.200 -5.405 5.353 1.00 94.38 84 LYS A O 1
ATOM 686 N N . ASP A 1 85 ? -6.275 -4.753 5.958 1.00 92.38 85 ASP A N 1
AT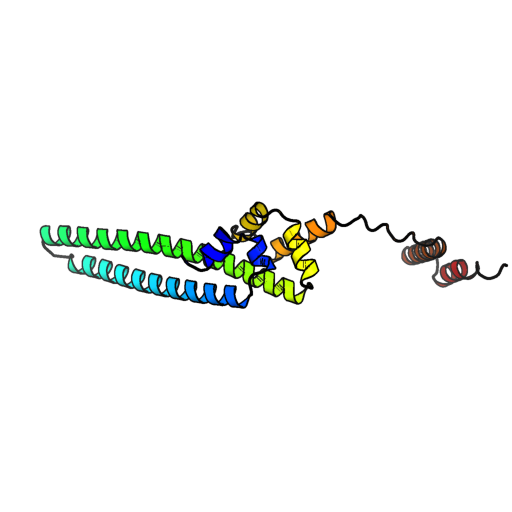OM 687 C CA . ASP A 1 85 ? -6.652 -4.201 4.653 1.00 92.38 85 ASP A CA 1
ATOM 688 C C . ASP A 1 85 ? -5.745 -3.023 4.257 1.00 92.38 85 ASP A C 1
ATOM 690 O O . ASP A 1 85 ? -5.264 -2.955 3.125 1.00 92.38 85 ASP A O 1
ATOM 694 N N . LEU A 1 86 ? -5.421 -2.134 5.203 1.00 90.94 86 LEU A N 1
ATOM 695 C CA . LEU A 1 86 ? -4.496 -1.013 4.999 1.00 90.94 86 LEU A CA 1
ATOM 696 C C . LEU A 1 86 ? -3.084 -1.480 4.629 1.00 90.94 86 LEU A C 1
ATOM 698 O O . LEU A 1 86 ? -2.451 -0.885 3.756 1.00 90.94 86 LEU A O 1
ATOM 702 N N . ARG A 1 87 ? -2.579 -2.555 5.249 1.00 89.75 87 ARG A N 1
ATOM 703 C CA . ARG A 1 87 ? -1.277 -3.143 4.877 1.00 89.75 87 ARG A CA 1
ATOM 704 C C . ARG A 1 87 ? -1.297 -3.703 3.461 1.00 89.75 87 ARG A C 1
ATOM 706 O O . ARG A 1 87 ? -0.321 -3.546 2.731 1.00 89.75 87 ARG A O 1
ATOM 713 N N . GLU A 1 88 ? -2.389 -4.356 3.074 1.00 90.88 88 GLU A N 1
ATOM 714 C CA . GLU A 1 88 ? -2.541 -4.885 1.723 1.00 90.88 88 GLU A CA 1
ATOM 715 C C . GLU A 1 88 ? -2.607 -3.760 0.681 1.00 90.88 88 GLU A C 1
ATOM 717 O O . GLU A 1 88 ? -1.918 -3.833 -0.338 1.00 90.88 88 GLU A O 1
ATOM 722 N N . ILE A 1 89 ? -3.366 -2.692 0.946 1.00 90.12 89 ILE A N 1
ATOM 723 C CA . ILE A 1 89 ? -3.418 -1.510 0.074 1.00 90.12 89 ILE A CA 1
ATOM 724 C C . ILE A 1 89 ? -2.035 -0.867 -0.052 1.00 90.12 89 ILE A C 1
ATOM 726 O O . ILE A 1 89 ? -1.591 -0.616 -1.170 1.00 90.12 89 ILE A O 1
ATOM 730 N N . ASN A 1 90 ? -1.319 -0.686 1.058 1.00 87.88 90 ASN A N 1
ATOM 731 C CA . ASN A 1 90 ? 0.033 -0.128 1.057 1.00 87.88 90 ASN A CA 1
ATOM 732 C C . ASN A 1 90 ? 1.022 -0.951 0.223 1.00 87.88 90 ASN A C 1
ATOM 734 O O . ASN A 1 90 ? 1.812 -0.397 -0.544 1.00 87.88 90 ASN A O 1
ATOM 738 N N . LEU A 1 91 ? 0.957 -2.282 0.315 1.00 88.19 91 LEU A N 1
ATOM 739 C CA . LEU A 1 91 ? 1.769 -3.163 -0.524 1.00 88.19 91 LEU A CA 1
ATOM 740 C C . LEU A 1 91 ? 1.457 -2.953 -2.014 1.00 88.19 91 LEU A C 1
ATOM 742 O O . LEU A 1 91 ? 2.373 -2.799 -2.825 1.00 88.19 91 LEU A O 1
ATOM 746 N N . ARG A 1 92 ? 0.166 -2.920 -2.370 1.00 88.81 92 ARG A N 1
ATOM 747 C CA . ARG A 1 92 ? -0.300 -2.714 -3.751 1.00 88.81 92 ARG A CA 1
ATOM 748 C C . ARG A 1 92 ? 0.140 -1.351 -4.293 1.00 88.81 92 ARG A C 1
ATOM 750 O O . ARG A 1 92 ? 0.676 -1.285 -5.399 1.00 88.81 92 ARG A O 1
ATOM 757 N N . LEU A 1 93 ? -0.026 -0.287 -3.505 1.00 90.25 93 LEU A N 1
ATOM 758 C CA . LEU A 1 93 ? 0.429 1.066 -3.834 1.00 90.25 93 LEU A CA 1
ATOM 759 C C . LEU A 1 93 ? 1.942 1.106 -4.053 1.00 90.25 93 LEU A C 1
ATOM 761 O O . LEU A 1 93 ? 2.391 1.628 -5.070 1.00 90.25 93 LEU A O 1
ATOM 765 N N . GLY A 1 94 ? 2.732 0.501 -3.161 1.00 87.38 94 GLY A N 1
ATOM 766 C CA . GLY A 1 94 ? 4.190 0.444 -3.297 1.00 87.38 94 GLY A CA 1
ATOM 767 C C . GLY A 1 94 ? 4.641 -0.166 -4.627 1.00 87.38 94 GLY A C 1
ATOM 768 O O . GLY A 1 94 ? 5.509 0.389 -5.306 1.00 87.38 94 GLY A O 1
ATOM 769 N N . VAL A 1 95 ? 3.999 -1.263 -5.042 1.00 90.06 95 VAL A N 1
ATOM 770 C CA . VAL A 1 95 ? 4.257 -1.899 -6.340 1.00 90.06 95 VAL A CA 1
ATOM 771 C C . VAL A 1 95 ? 3.848 -0.986 -7.499 1.00 90.06 95 VAL A C 1
ATOM 773 O O . VAL A 1 95 ? 4.652 -0.764 -8.402 1.00 90.06 95 VAL A O 1
ATOM 776 N N . LEU A 1 96 ? 2.633 -0.428 -7.489 1.00 90.94 96 LEU A N 1
ATOM 777 C CA . LEU A 1 96 ? 2.153 0.429 -8.582 1.00 90.94 96 LEU A CA 1
ATOM 778 C C . LEU A 1 96 ? 2.996 1.693 -8.746 1.00 90.94 96 LEU A C 1
ATOM 780 O O . LEU A 1 96 ? 3.325 2.062 -9.872 1.00 90.94 96 LEU A O 1
ATOM 784 N N . TYR A 1 97 ? 3.405 2.317 -7.644 1.00 91.56 97 TYR A N 1
ATOM 785 C CA . TYR A 1 97 ? 4.292 3.472 -7.670 1.00 91.56 97 TYR A CA 1
ATOM 786 C C . TYR A 1 97 ? 5.650 3.144 -8.285 1.00 91.56 97 TYR A C 1
ATOM 788 O O . TYR A 1 97 ? 6.173 3.913 -9.093 1.00 91.56 97 TYR A O 1
ATOM 796 N N . LYS A 1 98 ? 6.213 1.982 -7.948 1.00 91.25 98 LYS A N 1
ATOM 797 C CA . LYS A 1 98 ? 7.456 1.496 -8.549 1.00 91.25 98 LYS A CA 1
ATOM 798 C C . LYS A 1 98 ? 7.283 1.234 -10.048 1.00 91.25 98 LYS A C 1
ATOM 800 O O . LYS A 1 98 ? 8.088 1.709 -10.843 1.00 91.25 98 LYS A O 1
ATOM 805 N N . VAL A 1 99 ? 6.203 0.565 -10.460 1.00 91.00 99 VAL A N 1
ATOM 806 C CA . VAL A 1 99 ? 5.877 0.349 -11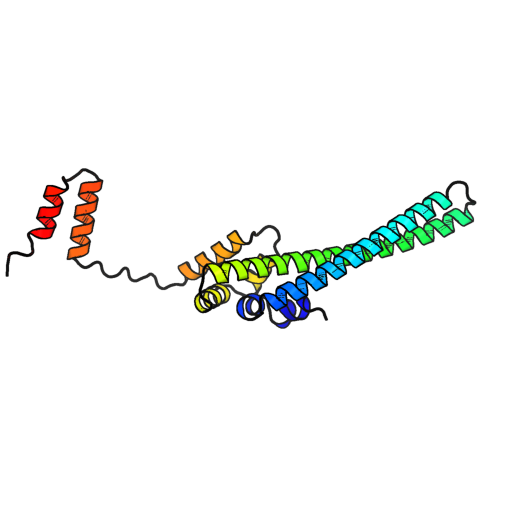.883 1.00 91.00 99 VAL A CA 1
ATOM 807 C C . VAL A 1 99 ? 5.744 1.680 -12.625 1.00 91.00 99 VAL A C 1
ATOM 809 O O . VAL A 1 99 ? 6.328 1.842 -13.696 1.00 91.00 99 VAL A O 1
ATOM 812 N N . GLN A 1 100 ? 5.010 2.643 -12.063 1.00 91.94 100 GLN A N 1
ATOM 813 C CA . GLN A 1 100 ? 4.844 3.970 -12.649 1.00 91.94 100 GLN A CA 1
ATOM 814 C C . GLN A 1 100 ? 6.206 4.633 -12.883 1.00 91.94 100 GLN A C 1
ATOM 816 O O . GLN A 1 100 ? 6.496 5.047 -14.003 1.00 91.94 100 GLN A O 1
ATOM 821 N N . ARG A 1 101 ? 7.060 4.696 -11.854 1.00 91.31 101 ARG A N 1
ATOM 822 C CA . ARG A 1 101 ? 8.377 5.341 -11.946 1.00 91.31 101 ARG A CA 1
ATOM 823 C C . ARG A 1 101 ? 9.306 4.629 -12.928 1.00 91.31 101 ARG A C 1
ATOM 825 O O . ARG A 1 101 ? 10.016 5.303 -13.671 1.00 91.31 101 ARG A O 1
ATOM 832 N N . LEU A 1 102 ? 9.273 3.295 -12.996 1.00 90.44 102 LEU A N 1
ATOM 833 C CA . LEU A 1 102 ? 10.013 2.531 -14.006 1.00 90.44 102 LEU A CA 1
ATOM 834 C C . LEU A 1 102 ? 9.557 2.888 -15.424 1.00 90.44 102 LEU A C 1
ATOM 836 O O . LEU A 1 102 ? 10.398 3.175 -16.271 1.00 90.44 102 LEU A O 1
ATOM 840 N N . LYS A 1 103 ? 8.244 2.954 -15.679 1.00 89.19 103 LYS A N 1
ATOM 841 C CA . LYS A 1 103 ? 7.713 3.346 -16.995 1.00 89.19 103 LYS A CA 1
ATOM 842 C C . LYS A 1 103 ? 8.041 4.799 -17.347 1.00 89.19 103 LYS A C 1
ATOM 844 O O . LYS A 1 103 ? 8.418 5.069 -18.482 1.00 89.19 103 LYS A O 1
ATOM 849 N N . GLU A 1 104 ? 7.955 5.727 -16.394 1.00 89.38 104 GLU A N 1
ATOM 850 C CA . GLU A 1 104 ? 8.327 7.136 -16.611 1.00 89.38 104 GLU A CA 1
ATOM 851 C C . GLU A 1 104 ? 9.822 7.294 -16.922 1.00 89.38 104 GLU A C 1
ATOM 853 O O . GLU A 1 104 ? 10.191 8.096 -17.780 1.00 89.38 104 GLU A O 1
ATOM 858 N N . LYS A 1 105 ? 10.694 6.523 -16.257 1.00 85.44 105 LYS A N 1
ATOM 859 C CA . LYS A 1 105 ? 12.128 6.465 -16.580 1.00 85.44 105 LYS A CA 1
ATOM 860 C C . LYS A 1 105 ? 12.351 5.850 -17.959 1.00 85.44 105 LYS A C 1
ATOM 862 O O . LYS A 1 105 ? 13.092 6.414 -18.759 1.00 85.44 105 LYS A O 1
ATOM 867 N N . ALA A 1 106 ? 11.672 4.745 -18.260 1.00 85.19 106 ALA A N 1
ATOM 868 C CA . ALA A 1 106 ? 11.787 4.070 -19.543 1.00 85.19 106 ALA A CA 1
ATOM 869 C C . ALA A 1 106 ? 11.406 4.985 -20.710 1.00 85.19 106 ALA A C 1
ATOM 871 O O . ALA A 1 106 ? 12.189 5.108 -21.639 1.00 85.19 106 ALA A O 1
ATOM 872 N N . GLN A 1 107 ? 10.288 5.712 -20.618 1.00 84.50 107 GLN A N 1
ATOM 873 C CA . GLN A 1 107 ? 9.861 6.672 -21.646 1.00 84.50 107 GLN A CA 1
ATOM 874 C C . GLN A 1 107 ? 10.873 7.800 -21.898 1.00 84.50 107 GLN A C 1
ATOM 876 O O . GLN A 1 107 ? 10.917 8.347 -22.996 1.00 84.50 107 GLN A O 1
ATOM 881 N N . LYS A 1 108 ? 11.668 8.176 -20.888 1.00 82.75 108 LYS A N 1
ATOM 882 C CA . LYS A 1 108 ? 12.694 9.223 -21.011 1.00 82.75 108 LYS A CA 1
ATOM 883 C C . LYS A 1 108 ? 14.009 8.704 -21.581 1.00 82.75 108 LYS A C 1
ATOM 885 O O . LYS A 1 108 ? 14.742 9.474 -22.190 1.00 82.75 108 LYS A O 1
ATOM 890 N N . THR A 1 109 ? 14.346 7.446 -21.311 1.00 77.75 109 THR A N 1
ATOM 891 C CA . THR A 1 109 ? 15.675 6.888 -21.600 1.00 77.75 109 THR A CA 1
ATOM 892 C C . THR A 1 109 ? 15.686 5.945 -22.798 1.00 77.75 109 THR A C 1
ATOM 894 O O . THR A 1 109 ? 16.707 5.827 -23.466 1.00 77.75 109 THR A O 1
ATOM 897 N N . TYR A 1 110 ? 14.569 5.285 -23.083 1.00 79.00 110 TYR A N 1
ATOM 898 C CA . TYR A 1 110 ? 14.468 4.236 -24.087 1.00 79.00 110 TYR A CA 1
ATOM 899 C C . TYR A 1 110 ? 13.303 4.499 -25.030 1.00 79.00 110 TYR A C 1
ATOM 901 O O . TYR A 1 110 ? 12.254 5.012 -24.641 1.00 79.00 110 TYR A O 1
ATOM 909 N N . ASN A 1 111 ? 13.468 4.083 -26.283 1.00 80.12 111 ASN A N 1
ATOM 910 C CA . ASN A 1 111 ? 12.312 3.874 -27.143 1.00 80.12 111 ASN A CA 1
ATOM 911 C C . ASN A 1 111 ? 11.539 2.618 -26.683 1.00 80.12 111 ASN A C 1
ATOM 913 O O . ASN A 1 111 ? 12.047 1.803 -25.907 1.00 80.12 111 ASN A O 1
ATOM 917 N N . SER A 1 112 ? 10.306 2.452 -27.166 1.00 76.06 112 SER A N 1
ATOM 918 C CA . SER A 1 112 ? 9.424 1.363 -26.725 1.00 76.06 112 SER A CA 1
ATOM 919 C C . SER A 1 112 ? 10.001 -0.034 -26.975 1.00 76.06 112 SER A C 1
ATOM 921 O O . SER A 1 112 ? 9.819 -0.911 -26.139 1.00 76.06 112 SER A O 1
ATOM 923 N N . LYS A 1 113 ? 10.746 -0.235 -28.071 1.00 82.06 113 LYS A N 1
ATOM 924 C CA . LYS A 1 113 ? 11.314 -1.542 -28.438 1.00 82.06 113 LYS A CA 1
ATOM 925 C C . LYS A 1 113 ? 12.418 -1.985 -27.481 1.00 82.06 113 LYS A C 1
ATOM 927 O O . LYS A 1 113 ? 12.360 -3.092 -26.961 1.00 82.06 113 LYS A O 1
ATOM 932 N N . VAL A 1 114 ? 13.365 -1.094 -27.180 1.00 81.62 114 VAL A N 1
ATOM 933 C CA . VAL A 1 114 ? 14.457 -1.386 -26.232 1.00 81.62 114 VAL A CA 1
ATOM 934 C C . VAL A 1 114 ? 13.896 -1.672 -24.838 1.00 81.62 114 VAL A C 1
ATOM 936 O O . VAL A 1 114 ? 14.368 -2.560 -24.133 1.00 81.62 114 VAL A O 1
ATOM 939 N N . TRP A 1 115 ? 12.844 -0.951 -24.437 1.00 87.31 115 TRP A N 1
ATOM 940 C CA . TRP A 1 115 ? 12.161 -1.225 -23.175 1.00 87.31 115 TRP A CA 1
ATOM 941 C C . TRP A 1 115 ? 11.494 -2.606 -23.145 1.00 87.31 115 TRP A C 1
ATOM 943 O O . TRP A 1 115 ? 11.608 -3.325 -22.152 1.00 87.31 115 TRP A O 1
ATOM 953 N N . GLU A 1 116 ? 10.814 -2.994 -24.224 1.00 85.50 116 GLU A N 1
ATOM 954 C CA . GLU A 1 116 ? 10.198 -4.318 -24.333 1.00 85.50 116 GLU A CA 1
ATOM 955 C C . GLU A 1 116 ? 11.237 -5.443 -24.256 1.00 85.50 116 GLU A C 1
ATOM 957 O O . GLU A 1 116 ? 11.010 -6.425 -23.547 1.00 85.50 116 GLU A O 1
ATOM 962 N N . GLU A 1 117 ? 12.383 -5.289 -24.922 1.00 83.62 117 GLU A N 1
ATOM 963 C CA . GLU A 1 117 ? 13.493 -6.250 -24.888 1.00 83.62 117 GLU A CA 1
ATOM 964 C C . GLU A 1 117 ? 14.090 -6.387 -23.481 1.00 83.62 117 GLU A C 1
ATOM 966 O O . GLU A 1 117 ? 14.174 -7.500 -22.958 1.00 83.62 117 GLU A O 1
ATOM 971 N N . LEU A 1 118 ? 14.388 -5.266 -22.811 1.00 84.56 118 LEU A N 1
ATOM 972 C CA . LEU A 1 118 ? 14.873 -5.248 -21.423 1.00 84.56 118 LEU A CA 1
ATOM 973 C C . LEU A 1 118 ? 13.951 -6.034 -20.479 1.00 84.56 118 LEU A C 1
ATOM 975 O O . LEU A 1 118 ? 14.414 -6.834 -19.666 1.00 84.56 118 LEU A O 1
ATOM 979 N N . VAL A 1 119 ? 12.637 -5.818 -20.586 1.00 88.12 119 VAL A N 1
ATOM 980 C CA . VAL A 1 119 ? 11.636 -6.499 -19.748 1.00 88.12 119 VAL A CA 1
ATOM 981 C C . VAL A 1 119 ? 11.474 -7.974 -20.134 1.00 88.12 119 VAL A C 1
ATOM 983 O O . VAL A 1 119 ? 11.179 -8.810 -19.276 1.00 88.12 119 VAL A O 1
ATOM 986 N N . ASN A 1 120 ? 11.650 -8.327 -21.409 1.00 88.06 120 ASN A N 1
ATOM 987 C CA . ASN A 1 120 ? 11.518 -9.707 -21.871 1.00 88.06 120 ASN A CA 1
ATOM 988 C C . ASN A 1 120 ? 12.687 -10.596 -21.418 1.00 88.06 120 ASN A C 1
ATOM 990 O O . ASN A 1 120 ? 12.431 -11.763 -21.112 1.00 88.06 120 ASN A O 1
ATOM 994 N N . ASN A 1 121 ? 13.896 -10.039 -21.288 1.00 86.81 121 ASN A N 1
ATOM 995 C CA . ASN A 1 121 ? 15.120 -10.764 -20.914 1.00 86.81 121 ASN A CA 1
ATOM 996 C C . ASN A 1 121 ? 15.169 -11.234 -19.449 1.00 86.81 121 ASN A C 1
ATOM 998 O O . ASN A 1 121 ? 15.996 -12.070 -19.093 1.00 86.81 121 ASN A O 1
ATOM 1002 N N . VAL A 1 122 ? 14.281 -10.732 -18.591 1.00 87.31 122 VAL A N 1
ATOM 1003 C CA . VAL A 1 122 ? 14.145 -11.172 -17.190 1.00 87.31 122 VAL A CA 1
ATOM 1004 C C . VAL A 1 122 ? 12.915 -12.040 -17.078 1.00 87.31 122 VAL A C 1
ATOM 1006 O O . VAL A 1 122 ? 11.898 -11.664 -17.633 1.00 87.31 122 VAL A O 1
ATOM 1009 N N . ASP A 1 123 ? 12.926 -13.173 -16.383 1.00 87.56 123 ASP A N 1
ATOM 1010 C CA . ASP A 1 123 ? 11.699 -13.948 -16.179 1.00 87.56 123 ASP A CA 1
ATOM 1011 C C . ASP A 1 123 ? 10.669 -13.196 -15.303 1.00 87.56 123 ASP A C 1
ATOM 1013 O O . ASP A 1 123 ? 10.992 -12.278 -14.545 1.00 87.56 123 ASP A O 1
ATOM 1017 N N . SER A 1 124 ? 9.392 -13.561 -15.435 1.00 85.62 124 SER A N 1
ATOM 1018 C CA . SER A 1 124 ? 8.300 -12.841 -14.766 1.00 85.62 124 SER A CA 1
ATOM 1019 C C . SER A 1 124 ? 8.360 -12.942 -13.240 1.00 85.62 124 SER A C 1
ATOM 1021 O O . SER A 1 124 ? 7.980 -11.987 -12.568 1.00 85.62 124 SER A O 1
ATOM 1023 N N . GLU A 1 125 ? 8.838 -14.063 -12.696 1.00 86.25 125 GLU A N 1
ATOM 1024 C CA . GLU A 1 125 ? 8.888 -14.303 -11.251 1.00 86.25 125 GLU A CA 1
ATOM 1025 C C . GLU A 1 125 ? 9.984 -13.453 -10.598 1.00 86.25 125 GLU A C 1
ATOM 1027 O O . GLU A 1 125 ? 9.767 -12.826 -9.561 1.00 86.25 125 GLU A O 1
ATOM 1032 N N . THR A 1 126 ? 11.155 -13.375 -11.230 1.00 88.50 126 THR A N 1
ATOM 1033 C CA . THR A 1 126 ? 12.253 -12.502 -10.802 1.00 88.50 126 THR A CA 1
ATOM 1034 C C . THR A 1 126 ? 11.831 -11.037 -10.826 1.00 88.50 126 THR A C 1
ATOM 1036 O O . THR A 1 126 ? 12.070 -10.303 -9.863 1.00 88.50 126 THR A O 1
ATOM 1039 N N . LEU A 1 127 ? 11.149 -10.614 -11.891 1.00 88.38 127 LEU A N 1
ATOM 1040 C CA . LEU A 1 127 ? 10.671 -9.242 -12.019 1.00 88.38 127 LEU A CA 1
ATOM 1041 C C . LEU A 1 127 ? 9.606 -8.910 -10.964 1.00 88.38 127 LEU A C 1
ATOM 1043 O O . LEU A 1 127 ? 9.649 -7.839 -10.361 1.00 88.38 127 LEU A O 1
ATOM 1047 N N . GLU A 1 128 ? 8.691 -9.840 -10.682 1.00 87.38 128 GLU A N 1
ATOM 1048 C CA . GLU A 1 128 ? 7.714 -9.703 -9.599 1.00 87.38 128 GLU A CA 1
ATOM 1049 C C . GLU A 1 128 ? 8.394 -9.576 -8.233 1.00 87.38 128 GLU A C 1
ATOM 1051 O O . GLU A 1 128 ? 8.075 -8.653 -7.480 1.00 87.38 128 GLU A O 1
ATOM 1056 N N . LYS A 1 129 ? 9.387 -10.425 -7.936 1.00 88.62 129 LYS A N 1
ATOM 1057 C CA . LYS A 1 129 ? 10.176 -10.335 -6.697 1.00 88.62 129 LYS A CA 1
ATOM 1058 C C . LYS A 1 129 ? 10.817 -8.960 -6.539 1.00 88.62 129 LYS A C 1
ATOM 1060 O O . LYS A 1 129 ? 10.723 -8.373 -5.466 1.00 88.62 129 LYS A O 1
ATOM 1065 N N . TRP A 1 130 ? 11.4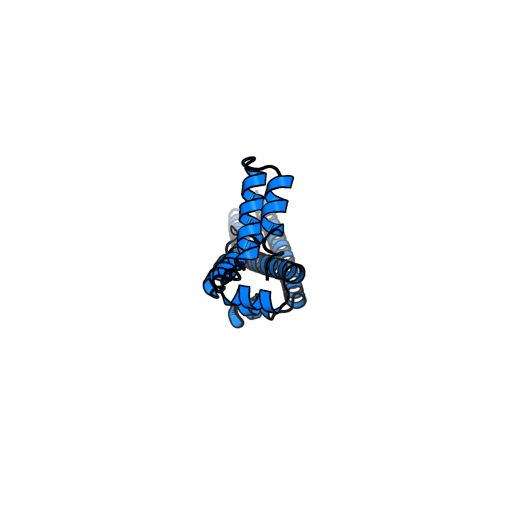19 -8.414 -7.596 1.00 90.88 130 TRP A N 1
ATOM 1066 C CA . TRP A 1 130 ? 12.023 -7.078 -7.545 1.00 90.88 130 TRP A CA 1
ATOM 1067 C C . TRP A 1 130 ? 10.999 -5.968 -7.318 1.00 90.88 130 TRP A C 1
ATOM 1069 O O . TRP A 1 130 ? 11.272 -5.001 -6.602 1.00 90.88 130 TRP A O 1
ATOM 1079 N N . LEU A 1 131 ? 9.813 -6.090 -7.916 1.00 87.62 131 LEU A N 1
ATOM 1080 C CA . LEU A 1 131 ? 8.761 -5.101 -7.727 1.00 87.62 131 LEU A CA 1
ATOM 1081 C C . LEU A 1 131 ? 8.181 -5.133 -6.311 1.00 87.62 131 LEU A C 1
ATOM 1083 O O . LEU A 1 131 ? 7.995 -4.073 -5.711 1.00 87.62 131 LEU A O 1
ATOM 1087 N N . VAL A 1 132 ? 7.943 -6.326 -5.770 1.00 86.81 132 VAL A N 1
ATOM 1088 C CA . VAL A 1 132 ? 7.370 -6.526 -4.432 1.00 86.81 132 VAL A CA 1
ATOM 1089 C C . VAL A 1 132 ? 8.382 -6.220 -3.323 1.00 86.81 132 VAL A C 1
ATOM 1091 O O . VAL A 1 132 ? 7.991 -5.729 -2.264 1.00 86.81 132 VAL A O 1
ATOM 1094 N N . ASP A 1 133 ? 9.678 -6.455 -3.550 1.00 87.19 133 ASP A N 1
ATOM 1095 C CA . ASP A 1 133 ? 10.710 -6.185 -2.550 1.00 87.19 133 ASP A CA 1
ATOM 1096 C C . ASP A 1 133 ? 10.908 -4.675 -2.333 1.00 87.19 133 ASP A C 1
ATOM 1098 O O . ASP A 1 133 ? 11.434 -3.947 -3.178 1.00 87.19 133 ASP A O 1
ATOM 1102 N N . GLN A 1 134 ? 10.498 -4.201 -1.157 1.00 78.75 134 GLN A N 1
ATOM 1103 C CA . GLN A 1 134 ? 10.617 -2.807 -0.720 1.00 78.75 134 GLN A CA 1
ATOM 1104 C C . GLN A 1 134 ? 12.078 -2.350 -0.562 1.00 78.75 134 GLN A C 1
ATOM 1106 O O . GLN A 1 134 ? 12.339 -1.150 -0.565 1.00 78.75 134 GLN A O 1
ATOM 1111 N N . LYS A 1 135 ? 13.035 -3.278 -0.424 1.00 83.50 135 LYS A N 1
ATOM 1112 C CA . LYS A 1 135 ? 14.464 -2.953 -0.290 1.00 83.50 135 LYS A CA 1
ATOM 1113 C C . LYS A 1 135 ? 15.128 -2.657 -1.628 1.00 83.50 135 LYS A C 1
ATOM 1115 O O . LYS A 1 135 ? 16.138 -1.961 -1.651 1.00 83.50 135 LYS A O 1
ATOM 1120 N N . ILE A 1 136 ? 14.576 -3.183 -2.720 1.00 84.56 136 ILE A N 1
ATOM 1121 C CA . ILE A 1 136 ? 15.120 -2.986 -4.059 1.00 84.56 136 ILE A CA 1
ATOM 1122 C C . ILE A 1 136 ? 14.530 -1.695 -4.625 1.00 84.56 136 ILE A C 1
ATOM 1124 O O . ILE A 1 136 ? 13.334 -1.606 -4.928 1.00 84.56 136 ILE A O 1
ATOM 1128 N N . GLY A 1 137 ? 15.389 -0.685 -4.751 1.00 83.31 137 GLY A N 1
ATOM 1129 C CA . GLY A 1 137 ? 15.030 0.610 -5.314 1.00 83.31 137 GLY A CA 1
ATOM 1130 C C . GLY A 1 137 ? 14.887 0.564 -6.834 1.00 83.31 137 GLY A C 1
ATOM 1131 O O . GLY A 1 137 ? 15.487 -0.262 -7.517 1.00 83.31 137 GLY A O 1
ATOM 1132 N N . ASP A 1 138 ? 14.121 1.496 -7.390 1.00 83.75 138 ASP A N 1
ATOM 1133 C CA . ASP A 1 138 ? 13.863 1.558 -8.829 1.00 83.75 138 ASP A CA 1
ATOM 1134 C C . ASP A 1 138 ? 15.137 1.666 -9.678 1.00 83.75 138 ASP A C 1
ATOM 1136 O O . ASP A 1 138 ? 15.216 1.064 -10.743 1.00 83.75 138 ASP A O 1
ATOM 1140 N N . ASP A 1 139 ? 16.128 2.443 -9.230 1.00 81.69 139 ASP A N 1
ATOM 1141 C CA . ASP A 1 139 ? 17.401 2.602 -9.949 1.00 81.69 139 ASP A CA 1
ATOM 1142 C C . ASP A 1 139 ? 18.196 1.297 -9.982 1.00 81.69 139 ASP A C 1
ATOM 1144 O O . ASP A 1 139 ? 18.817 0.967 -10.990 1.00 81.69 139 ASP A O 1
ATOM 1148 N N . GLU A 1 140 ? 18.114 0.508 -8.913 1.00 88.31 140 GLU A N 1
ATOM 1149 C CA . GLU A 1 140 ? 18.720 -0.817 -8.863 1.00 88.31 140 GLU A CA 1
ATOM 1150 C C . GLU A 1 140 ? 18.046 -1.769 -9.857 1.00 88.31 140 GLU A C 1
ATOM 1152 O O . GLU A 1 140 ? 18.734 -2.481 -10.585 1.00 88.31 140 GLU A O 1
ATOM 1157 N N . ILE A 1 141 ? 16.712 -1.7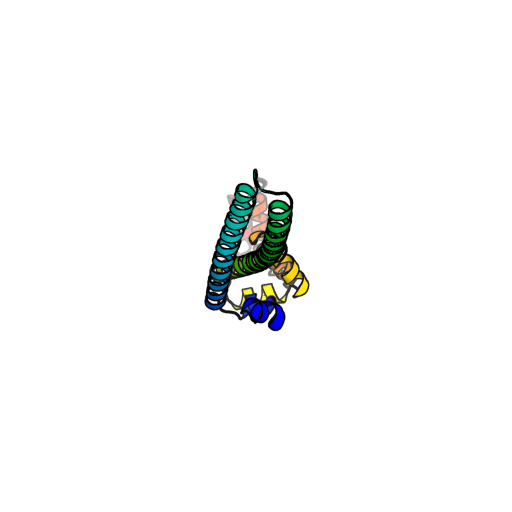38 -9.950 1.00 87.44 141 ILE A N 1
ATOM 1158 C CA . ILE A 1 141 ? 15.957 -2.527 -10.937 1.00 87.44 141 ILE A CA 1
ATOM 1159 C C . ILE A 1 141 ? 16.349 -2.122 -12.357 1.00 87.44 141 ILE A C 1
ATOM 1161 O O . ILE A 1 141 ? 16.639 -2.986 -13.182 1.00 87.44 141 ILE A O 1
ATOM 1165 N N . MET A 1 142 ? 16.411 -0.819 -12.640 1.00 84.50 142 MET A N 1
ATOM 1166 C CA . MET A 1 142 ? 16.833 -0.315 -13.950 1.00 84.50 142 MET A CA 1
ATOM 1167 C C . MET A 1 142 ? 18.251 -0.771 -14.304 1.00 84.50 142 MET A C 1
ATOM 1169 O O . MET A 1 142 ? 18.495 -1.187 -15.435 1.00 84.50 142 MET A O 1
ATOM 1173 N N . ASN A 1 143 ? 19.177 -0.739 -13.345 1.00 84.38 143 ASN A N 1
ATOM 1174 C CA . ASN A 1 143 ? 20.546 -1.204 -13.556 1.00 84.38 143 ASN A CA 1
ATOM 1175 C C . ASN A 1 143 ? 20.608 -2.715 -13.808 1.00 84.38 143 ASN A C 1
ATOM 1177 O O . ASN A 1 143 ? 21.299 -3.142 -14.730 1.00 84.38 143 ASN A O 1
ATOM 1181 N N . LYS A 1 144 ? 19.846 -3.515 -13.055 1.00 86.88 144 LYS A N 1
ATOM 1182 C CA . LYS A 1 144 ? 19.746 -4.968 -13.260 1.00 86.88 144 LYS A CA 1
ATOM 1183 C C . LYS A 1 144 ? 19.192 -5.316 -14.643 1.00 86.88 144 LYS A C 1
ATOM 1185 O O . LYS A 1 144 ? 19.743 -6.183 -15.313 1.00 86.88 144 LYS A O 1
ATOM 1190 N N . LEU A 1 145 ? 18.159 -4.603 -15.102 1.00 85.06 145 LEU A N 1
ATOM 1191 C CA . LEU A 1 145 ? 17.605 -4.771 -16.452 1.00 85.06 145 LEU A CA 1
ATOM 1192 C C . LEU A 1 145 ? 18.659 -4.481 -17.533 1.00 85.06 145 LEU A C 1
ATOM 1194 O O . LEU A 1 145 ? 18.844 -5.287 -18.441 1.00 85.06 145 LEU A O 1
ATOM 1198 N N . ARG A 1 146 ? 19.400 -3.371 -17.403 1.00 81.69 146 ARG A N 1
ATOM 1199 C CA . ARG A 1 146 ? 20.481 -3.000 -18.338 1.00 81.69 146 ARG A CA 1
ATOM 1200 C C . ARG A 1 146 ? 21.592 -4.040 -18.392 1.00 81.69 146 ARG A C 1
ATOM 1202 O O . ARG A 1 146 ? 22.032 -4.398 -19.475 1.00 81.69 146 ARG A O 1
ATOM 1209 N N . GLN A 1 147 ? 22.048 -4.507 -17.230 1.00 82.88 147 GLN A N 1
ATOM 1210 C CA . GLN A 1 147 ? 23.123 -5.495 -17.141 1.00 82.88 147 GLN A CA 1
ATOM 1211 C C . GLN A 1 147 ? 22.747 -6.795 -17.848 1.00 82.88 147 GLN A C 1
ATOM 1213 O O . GLN A 1 147 ? 23.572 -7.346 -18.563 1.00 82.88 147 GLN A O 1
ATOM 1218 N N . LEU A 1 148 ? 21.504 -7.255 -17.694 1.00 80.25 148 LEU A N 1
ATOM 1219 C CA . LEU A 1 148 ? 21.031 -8.473 -18.351 1.00 80.25 148 LEU A CA 1
ATOM 1220 C C . LEU A 1 148 ? 20.919 -8.317 -19.869 1.00 80.25 148 LEU A C 1
ATOM 1222 O O . LEU A 1 148 ? 21.247 -9.250 -20.590 1.00 80.25 148 LEU A O 1
ATOM 1226 N N . TYR A 1 149 ? 20.508 -7.146 -20.357 1.00 73.56 149 TYR A N 1
ATOM 1227 C CA . TYR A 1 149 ? 20.502 -6.856 -21.792 1.00 73.56 149 TYR A CA 1
ATOM 1228 C C . TYR A 1 149 ? 21.920 -6.784 -22.370 1.00 73.56 149 TYR A C 1
ATOM 1230 O O . TYR A 1 149 ? 22.203 -7.447 -23.360 1.00 73.56 149 TYR A O 1
ATOM 1238 N N . ASN A 1 150 ? 22.838 -6.078 -21.706 1.00 68.00 150 ASN A N 1
ATOM 1239 C CA . ASN A 1 150 ? 24.232 -5.983 -22.148 1.00 68.00 150 ASN A CA 1
ATOM 1240 C C . ASN A 1 150 ? 24.982 -7.324 -22.047 1.00 68.00 150 ASN A C 1
ATOM 1242 O O . ASN A 1 150 ? 25.905 -7.556 -22.813 1.00 68.00 150 ASN A O 1
ATOM 1246 N N . ALA A 1 151 ? 24.593 -8.209 -21.125 1.00 60.03 151 ALA A N 1
ATOM 1247 C CA . ALA A 1 151 ? 25.157 -9.555 -21.000 1.00 60.03 151 ALA A CA 1
ATOM 1248 C C . ALA A 1 151 ? 24.572 -10.569 -22.006 1.00 60.03 151 ALA A C 1
ATOM 1250 O O . ALA A 1 151 ? 25.090 -11.677 -22.107 1.00 60.03 151 ALA A O 1
ATOM 1251 N N . GLN A 1 152 ? 23.479 -10.224 -22.701 1.00 50.12 152 GLN A N 1
ATOM 1252 C CA . GLN A 1 152 ? 22.813 -11.065 -23.710 1.00 50.12 152 GLN A CA 1
ATOM 1253 C C . GLN A 1 152 ? 22.925 -10.518 -25.139 1.00 50.12 152 GLN A C 1
ATOM 1255 O O . GLN A 1 152 ? 22.481 -11.186 -26.075 1.00 50.12 152 GLN A O 1
ATOM 1260 N N . GLY A 1 153 ? 23.498 -9.327 -25.323 1.00 35.94 153 GLY A N 1
ATOM 1261 C CA . GLY A 1 153 ? 23.920 -8.882 -26.644 1.00 35.94 153 GLY A CA 1
ATOM 1262 C C . GLY A 1 153 ? 24.954 -9.857 -27.214 1.00 35.94 153 GLY A C 1
ATOM 1263 O O . GLY A 1 153 ? 25.623 -10.550 -26.439 1.00 35.94 153 GLY A O 1
ATOM 1264 N N . PRO A 1 154 ? 25.119 -9.928 -28.547 1.00 39.56 154 PRO A N 1
ATOM 1265 C CA . PRO A 1 154 ? 26.380 -10.416 -29.087 1.00 39.56 154 PRO A CA 1
ATOM 1266 C C . PRO A 1 154 ? 27.498 -9.710 -28.309 1.00 39.56 154 PRO A C 1
ATOM 1268 O O . PRO A 1 154 ? 27.356 -8.521 -28.004 1.00 39.56 154 PRO A O 1
ATOM 1271 N N . GLU A 1 155 ? 28.600 -10.398 -27.995 1.00 40.34 155 GLU A N 1
ATOM 1272 C CA . GLU A 1 155 ? 29.868 -9.668 -28.005 1.00 40.34 155 GLU A CA 1
ATOM 1273 C C . GLU A 1 155 ? 29.795 -8.851 -29.292 1.00 40.34 155 GLU A C 1
ATOM 1275 O O . GLU A 1 155 ? 29.611 -9.440 -30.361 1.00 40.34 155 GLU A O 1
ATOM 1280 N N . GLU A 1 156 ? 29.750 -7.518 -29.194 1.00 35.06 156 GLU A N 1
ATOM 1281 C CA . GLU A 1 156 ? 30.062 -6.708 -30.357 1.00 35.06 156 GLU A CA 1
ATOM 1282 C C . GLU A 1 156 ? 31.350 -7.349 -30.863 1.00 35.06 156 GLU A C 1
ATOM 1284 O O . GLU A 1 156 ? 32.347 -7.382 -30.133 1.00 35.06 156 GLU A O 1
ATOM 1289 N N . GLU A 1 157 ? 31.294 -7.989 -32.038 1.00 38.88 157 GLU A N 1
ATOM 1290 C CA . GLU A 1 157 ? 32.487 -8.143 -32.843 1.00 38.88 157 GLU A CA 1
ATOM 1291 C C . GLU A 1 157 ? 33.015 -6.722 -32.859 1.00 38.88 157 GLU A C 1
ATOM 1293 O O . GLU A 1 157 ? 32.395 -5.846 -33.466 1.00 38.88 157 GLU A O 1
ATOM 1298 N N . ALA A 1 158 ? 34.033 -6.463 -32.031 1.00 38.66 158 ALA A N 1
ATOM 1299 C CA . ALA A 1 158 ? 34.774 -5.231 -32.084 1.00 38.66 158 ALA A CA 1
ATOM 1300 C C . ALA A 1 158 ? 35.034 -5.076 -33.570 1.00 38.66 158 ALA A C 1
ATOM 1302 O O . ALA A 1 158 ? 35.634 -5.993 -34.142 1.00 38.66 158 ALA A O 1
ATOM 1303 N N . GLU A 1 159 ? 34.455 -4.034 -34.188 1.00 42.22 159 GLU A N 1
ATOM 1304 C CA . GLU A 1 159 ? 34.717 -3.720 -35.588 1.00 42.22 159 GLU A CA 1
ATOM 1305 C C . GLU A 1 159 ? 36.204 -3.970 -35.762 1.00 42.22 159 GLU A C 1
ATOM 1307 O O . GLU A 1 159 ? 36.979 -3.423 -34.969 1.00 42.22 159 GLU A O 1
ATOM 1312 N N . GLU A 1 160 ? 36.576 -4.925 -36.629 1.00 46.00 160 GLU A N 1
ATOM 1313 C CA . GLU A 1 160 ? 37.978 -5.265 -36.846 1.00 46.00 160 GLU A CA 1
ATOM 1314 C C . GLU A 1 160 ? 38.657 -3.939 -37.137 1.00 46.00 160 GLU A C 1
ATOM 1316 O O . GLU A 1 160 ? 38.470 -3.375 -38.216 1.00 46.00 160 GLU A O 1
ATOM 1321 N N . ILE A 1 161 ? 39.346 -3.408 -36.120 1.00 48.16 161 ILE A N 1
ATOM 1322 C CA . ILE A 1 161 ? 39.998 -2.116 -36.199 1.00 48.16 161 ILE A CA 1
ATOM 1323 C C . ILE A 1 161 ? 40.906 -2.278 -37.399 1.00 48.16 161 ILE A C 1
ATOM 1325 O O . ILE A 1 161 ? 41.761 -3.177 -37.400 1.00 48.16 161 ILE A O 1
ATOM 1329 N N . SER A 1 162 ? 40.649 -1.492 -38.446 1.00 55.50 162 SER A N 1
ATOM 1330 C CA . SER A 1 162 ? 41.432 -1.616 -39.665 1.00 55.50 162 SER A CA 1
ATOM 1331 C C . SER A 1 162 ? 42.913 -1.503 -39.275 1.00 55.50 162 SER A C 1
ATOM 1333 O O . SER A 1 162 ? 43.227 -0.794 -38.313 1.00 55.50 162 SER A O 1
ATOM 1335 N N . PRO A 1 163 ? 43.837 -2.230 -39.926 1.00 57.41 163 PRO A N 1
ATOM 1336 C CA . PRO A 1 163 ? 45.254 -2.186 -39.557 1.00 57.41 163 PRO A CA 1
ATOM 1337 C C . PRO A 1 163 ? 45.766 -0.747 -39.372 1.00 57.41 163 PRO A C 1
ATOM 1339 O O . PRO A 1 163 ? 46.440 -0.463 -38.384 1.00 57.41 163 PRO A O 1
ATOM 1342 N N . ASP A 1 164 ? 45.302 0.161 -40.233 1.00 54.41 164 ASP A N 1
ATOM 1343 C CA . ASP A 1 164 ? 45.525 1.605 -40.178 1.00 54.41 164 ASP A CA 1
ATOM 1344 C C . ASP A 1 164 ? 45.003 2.251 -38.878 1.00 54.41 164 ASP A C 1
ATOM 1346 O O . ASP A 1 164 ? 45.710 3.013 -38.224 1.00 54.41 164 ASP A O 1
ATOM 1350 N N . GLU A 1 165 ? 43.766 1.963 -38.464 1.00 52.31 165 GLU A N 1
ATOM 1351 C CA . GLU A 1 165 ? 43.201 2.504 -37.220 1.00 52.31 165 GLU A CA 1
ATOM 1352 C C . GLU A 1 165 ? 43.902 1.950 -35.979 1.00 52.31 165 GLU A C 1
ATOM 1354 O O . GLU A 1 165 ? 44.057 2.668 -34.990 1.00 52.31 165 GLU A O 1
ATOM 1359 N N . ARG A 1 166 ? 44.377 0.702 -36.026 1.00 67.69 166 ARG A N 1
ATOM 1360 C CA . ARG A 1 166 ? 45.116 0.093 -34.916 1.00 67.69 166 ARG A CA 1
ATOM 1361 C C . ARG A 1 166 ? 46.460 0.779 -34.729 1.00 67.69 166 ARG A C 1
ATOM 1363 O O . ARG A 1 166 ? 46.830 1.101 -33.603 1.00 67.69 166 ARG A O 1
ATOM 1370 N N . GLU A 1 167 ? 47.144 1.057 -35.831 1.00 68.56 167 GLU A N 1
ATOM 1371 C CA . GLU A 1 167 ? 48.417 1.768 -35.832 1.00 68.56 167 GLU A CA 1
ATOM 1372 C C . GLU A 1 167 ? 48.265 3.210 -35.322 1.00 68.56 167 GLU A C 1
ATOM 1374 O O . GLU A 1 167 ? 49.068 3.679 -34.511 1.00 68.56 167 GLU A O 1
ATOM 1379 N N . ILE A 1 168 ? 47.184 3.896 -35.713 1.00 68.56 168 ILE A N 1
ATOM 1380 C CA . ILE A 1 168 ? 46.858 5.236 -35.202 1.00 68.56 168 ILE A CA 1
ATOM 1381 C C . ILE A 1 168 ? 46.621 5.198 -33.690 1.00 68.56 168 ILE A C 1
ATOM 1383 O O . ILE A 1 168 ? 47.158 6.040 -32.968 1.00 68.56 168 ILE A O 1
ATOM 1387 N N . LEU A 1 169 ? 45.858 4.222 -33.195 1.00 70.44 169 LEU A N 1
ATOM 1388 C CA . LEU A 1 169 ? 45.562 4.095 -31.767 1.00 70.44 169 LEU A CA 1
ATOM 1389 C C . LEU A 1 169 ? 46.814 3.768 -30.939 1.00 70.44 169 LEU A C 1
ATOM 1391 O O . LEU A 1 169 ? 47.035 4.390 -29.900 1.00 70.44 169 LEU A O 1
ATOM 1395 N N . GLU A 1 170 ? 47.679 2.870 -31.415 1.00 73.69 170 GLU A N 1
ATOM 1396 C CA . GLU A 1 170 ? 48.953 2.552 -30.754 1.00 73.69 170 GLU A CA 1
ATOM 1397 C C . GLU A 1 170 ? 49.897 3.767 -30.717 1.00 73.69 170 GLU A C 1
ATOM 1399 O O . GLU A 1 170 ? 50.534 4.043 -29.693 1.00 73.69 170 GLU A O 1
ATOM 1404 N N . ALA A 1 171 ? 49.944 4.551 -31.799 1.00 70.25 171 ALA A N 1
ATOM 1405 C CA . ALA A 1 171 ? 50.723 5.784 -31.855 1.00 70.25 171 ALA A CA 1
ATOM 1406 C C . ALA A 1 171 ? 50.187 6.858 -30.889 1.00 70.25 171 ALA A C 1
ATOM 1408 O O . ALA A 1 171 ? 50.975 7.573 -30.262 1.00 70.25 171 ALA A O 1
ATOM 1409 N N . MET A 1 172 ? 48.863 6.957 -30.729 1.00 65.94 172 MET A N 1
ATOM 1410 C CA . MET A 1 172 ? 48.230 7.865 -29.767 1.00 65.94 172 MET A CA 1
ATOM 1411 C C . MET A 1 172 ? 48.527 7.448 -28.322 1.00 65.94 172 MET A C 1
ATOM 1413 O O . MET A 1 172 ? 48.928 8.293 -27.519 1.00 65.94 172 MET A O 1
ATOM 1417 N N . GLU A 1 173 ? 48.445 6.156 -27.999 1.00 66.19 173 GLU A N 1
ATOM 1418 C CA . GLU A 1 173 ? 48.785 5.655 -26.663 1.00 66.19 173 GLU A CA 1
ATOM 1419 C C . GLU A 1 173 ? 50.254 5.900 -26.289 1.00 66.19 173 GLU A C 1
ATOM 1421 O O . GLU A 1 173 ? 50.551 6.244 -25.143 1.00 66.19 173 GLU A O 1
ATOM 1426 N N . ALA A 1 174 ? 51.187 5.756 -27.235 1.00 70.69 174 ALA A N 1
ATOM 1427 C CA . ALA A 1 174 ? 52.606 6.029 -26.998 1.00 70.69 174 ALA A CA 1
ATOM 1428 C C . ALA A 1 174 ? 52.871 7.515 -26.682 1.00 70.69 174 ALA A C 1
ATOM 1430 O O . ALA A 1 174 ? 53.772 7.848 -25.907 1.00 70.69 174 ALA A O 1
ATOM 1431 N N . VAL A 1 175 ? 52.070 8.425 -27.245 1.00 71.69 175 VAL A N 1
ATOM 1432 C CA . VAL A 1 175 ? 52.123 9.857 -26.918 1.00 71.69 175 VAL A CA 1
ATOM 1433 C C . VAL A 1 175 ? 51.526 10.128 -25.539 1.00 71.69 175 VAL A C 1
ATOM 1435 O O . VAL A 1 175 ? 52.123 10.864 -24.753 1.00 71.69 175 VAL A O 1
ATOM 1438 N N . GLU A 1 176 ? 50.391 9.512 -25.207 1.00 58.12 176 GLU A N 1
ATOM 1439 C CA . GLU A 1 176 ? 49.746 9.672 -23.895 1.00 58.12 176 GLU A CA 1
ATOM 1440 C C . GLU A 1 176 ? 50.603 9.133 -22.745 1.00 58.12 176 GLU A C 1
ATOM 1442 O O . GLU A 1 176 ? 50.665 9.740 -21.673 1.00 58.12 176 GLU A O 1
ATOM 1447 N N . LYS A 1 177 ? 51.331 8.036 -22.981 1.00 71.75 177 LYS A N 1
ATOM 1448 C CA . LYS A 1 177 ? 52.301 7.467 -22.031 1.00 71.75 177 LYS A CA 1
ATOM 1449 C C . LYS A 1 177 ? 53.609 8.268 -21.962 1.00 71.75 177 LYS A C 1
ATOM 1451 O O . LYS A 1 177 ? 54.457 7.985 -21.117 1.00 71.75 177 LYS A O 1
ATOM 1456 N N . GLY A 1 178 ? 53.770 9.290 -22.810 1.00 67.12 178 GLY A N 1
ATOM 1457 C CA . GLY A 1 178 ? 54.954 10.150 -22.867 1.00 67.12 178 GLY A CA 1
ATOM 1458 C C . GLY A 1 178 ? 56.186 9.477 -23.478 1.00 67.12 178 GLY A C 1
ATOM 1459 O O . GLY A 1 178 ? 57.298 9.981 -23.324 1.00 67.12 178 GLY A O 1
ATOM 1460 N N . GLU A 1 179 ? 56.000 8.344 -24.157 1.00 73.88 179 GLU A N 1
ATOM 1461 C CA . GLU A 1 179 ? 57.058 7.555 -24.793 1.00 73.88 179 GLU A CA 1
ATOM 1462 C C . GLU A 1 179 ? 57.483 8.156 -26.143 1.00 73.88 179 GLU A C 1
ATOM 1464 O O . GLU A 1 179 ? 58.636 8.005 -26.552 1.00 73.88 179 GLU A O 1
ATOM 1469 N N . LYS A 1 180 ? 56.581 8.889 -26.814 1.00 73.25 180 LYS A N 1
ATOM 1470 C CA . LYS A 1 180 ? 56.839 9.622 -28.067 1.00 73.25 180 LYS A CA 1
ATOM 1471 C C . LYS A 1 180 ? 56.278 11.043 -28.025 1.00 73.25 180 LYS A C 1
ATOM 1473 O O . LYS A 1 180 ? 55.330 11.342 -27.301 1.00 73.25 180 LYS A O 1
ATOM 1478 N N . LYS A 1 181 ? 56.842 11.941 -28.841 1.00 74.00 181 LYS A N 1
ATOM 1479 C CA . LYS A 1 181 ? 56.279 13.288 -29.027 1.00 74.00 181 LYS A CA 1
ATOM 1480 C C . LYS A 1 181 ? 55.143 13.271 -30.062 1.00 74.00 181 LYS A C 1
ATOM 1482 O O . LYS A 1 181 ? 55.258 12.556 -31.058 1.00 74.00 181 LYS A O 1
ATOM 1487 N N . PRO A 1 182 ? 54.104 14.117 -29.909 1.00 62.81 182 PRO A N 1
ATOM 1488 C CA . PRO A 1 182 ? 52.968 14.174 -30.840 1.00 62.81 182 PRO A CA 1
ATOM 1489 C C . PRO A 1 182 ? 53.373 14.367 -32.310 1.00 62.81 182 PRO A C 1
ATOM 1491 O O . PRO A 1 182 ? 52.791 13.777 -33.217 1.00 62.81 182 PRO A O 1
ATOM 1494 N N . GLU A 1 183 ? 54.410 15.171 -32.547 1.00 74.44 183 GLU A N 1
ATOM 1495 C CA . GLU A 1 183 ? 54.927 15.489 -33.884 1.00 74.44 183 GLU A CA 1
ATOM 1496 C C . GLU A 1 183 ? 55.612 14.296 -34.574 1.00 74.44 183 GLU A C 1
ATOM 1498 O O . GLU A 1 183 ? 55.672 14.246 -35.803 1.00 74.44 183 GLU A O 1
ATOM 1503 N N . GLU A 1 184 ? 56.142 13.349 -33.797 1.00 70.25 184 GLU A N 1
ATOM 1504 C CA . GLU A 1 184 ? 56.798 12.136 -34.296 1.00 70.25 184 GLU A CA 1
ATOM 1505 C C . GLU A 1 184 ? 55.760 11.055 -34.595 1.00 70.25 184 GLU A C 1
ATOM 1507 O O . GLU A 1 184 ? 55.756 10.524 -35.703 1.00 70.25 184 GLU A O 1
ATOM 1512 N N . ALA A 1 185 ? 54.819 10.833 -33.670 1.00 64.50 185 ALA A N 1
ATOM 1513 C CA . ALA A 1 185 ? 53.701 9.910 -33.857 1.00 64.50 185 ALA A CA 1
ATOM 1514 C C . ALA A 1 185 ? 52.864 10.275 -35.092 1.00 64.50 185 ALA A C 1
ATOM 1516 O O . ALA A 1 185 ? 52.580 9.422 -35.922 1.00 64.50 185 ALA A O 1
ATOM 1517 N N . THR A 1 186 ? 52.571 11.565 -35.296 1.00 68.19 186 THR A N 1
ATOM 1518 C CA . THR A 1 186 ? 51.794 12.029 -36.460 1.00 68.19 186 THR A CA 1
ATOM 1519 C C . THR A 1 186 ? 52.509 11.761 -37.789 1.00 68.19 186 THR A C 1
ATOM 1521 O O . THR A 1 186 ? 51.855 11.477 -38.788 1.00 68.19 186 THR A O 1
ATOM 1524 N N . LYS A 1 187 ? 53.848 11.840 -37.833 1.00 70.56 187 LYS A N 1
ATOM 1525 C CA . LYS A 1 187 ? 54.637 11.590 -39.056 1.00 70.56 187 LYS A CA 1
ATOM 1526 C C . LYS A 1 187 ? 54.744 10.111 -39.414 1.00 70.56 187 LYS A C 1
ATOM 1528 O O . LYS A 1 187 ? 54.989 9.813 -40.575 1.00 70.56 187 LYS A O 1
ATOM 1533 N N . GLU A 1 188 ? 54.626 9.220 -38.438 1.00 67.44 188 GLU A N 1
ATOM 1534 C CA . GLU A 1 188 ? 54.707 7.767 -38.624 1.00 67.44 188 GLU A CA 1
ATOM 1535 C C . GLU A 1 188 ? 53.442 7.275 -39.335 1.00 67.44 188 GLU A C 1
ATOM 1537 O O . GLU A 1 188 ? 53.527 6.795 -40.460 1.00 67.44 188 GLU A O 1
ATOM 1542 N N . VAL A 1 189 ? 52.268 7.624 -38.800 1.00 64.62 189 VAL A N 1
ATOM 1543 C CA . VAL A 1 189 ? 50.967 7.226 -39.370 1.00 64.62 189 VAL A CA 1
ATOM 1544 C C . VAL A 1 189 ? 50.561 7.966 -40.650 1.00 64.62 189 VAL A C 1
ATOM 1546 O O . VAL A 1 189 ? 49.605 7.585 -41.317 1.00 64.62 189 VAL A O 1
ATOM 1549 N N . THR A 1 190 ? 51.272 9.034 -41.031 1.00 59.09 190 THR A N 1
ATOM 1550 C CA . THR A 1 190 ? 51.006 9.770 -42.286 1.00 59.09 190 THR A CA 1
ATOM 1551 C C . THR A 1 190 ? 51.988 9.462 -43.414 1.00 59.09 190 THR A C 1
ATOM 1553 O O . THR A 1 190 ? 51.708 9.819 -44.558 1.00 59.09 190 THR A O 1
ATOM 1556 N N . LYS A 1 191 ? 53.121 8.800 -43.142 1.00 58.09 191 LYS A N 1
ATOM 1557 C CA . LYS A 1 191 ? 54.150 8.535 -44.163 1.00 58.09 191 LYS A CA 1
ATOM 1558 C C . LYS A 1 191 ? 53.899 7.297 -45.016 1.00 58.09 191 LYS A C 1
ATOM 1560 O O . LYS A 1 191 ? 54.456 7.227 -46.108 1.00 58.09 191 LYS A O 1
ATOM 1565 N N . GLU A 1 192 ? 53.047 6.368 -44.594 1.00 51.41 192 GLU A N 1
ATOM 1566 C CA . GLU A 1 192 ? 52.771 5.158 -45.386 1.00 51.41 192 GLU A CA 1
ATOM 1567 C C . GLU A 1 192 ? 51.882 5.398 -46.623 1.00 51.41 192 GLU A C 1
ATOM 1569 O O . GLU A 1 192 ? 51.717 4.501 -47.443 1.00 51.41 192 GLU A O 1
ATOM 1574 N N . LYS A 1 193 ? 51.376 6.622 -46.849 1.00 47.22 193 LYS A N 1
ATOM 1575 C CA . LYS A 1 193 ? 50.574 6.962 -48.046 1.00 47.22 193 LYS A CA 1
ATOM 1576 C C . LYS A 1 193 ? 51.348 7.589 -49.214 1.00 47.22 193 LYS A C 1
ATOM 1578 O O . LYS A 1 193 ? 50.730 7.992 -50.194 1.00 47.22 193 LYS A O 1
ATOM 1583 N N . GLU A 1 194 ? 52.681 7.623 -49.169 1.00 45.91 194 GLU A N 1
ATOM 1584 C CA . GLU A 1 194 ? 53.517 8.013 -50.317 1.00 45.91 194 GLU A CA 1
ATOM 1585 C C . GLU A 1 194 ? 54.434 6.871 -50.786 1.00 45.91 194 GLU A C 1
ATOM 1587 O O . GLU A 1 194 ? 55.643 7.043 -50.917 1.00 45.91 194 GLU A O 1
ATOM 1592 N N . THR A 1 195 ? 53.901 5.680 -51.078 1.00 41.72 195 THR A N 1
ATOM 1593 C CA . THR A 1 195 ? 54.508 4.803 -52.098 1.00 41.72 195 THR A CA 1
ATOM 1594 C C . THR A 1 195 ? 53.486 3.816 -52.676 1.00 41.72 195 THR A C 1
ATOM 1596 O O . THR A 1 195 ? 52.986 2.963 -51.955 1.00 41.72 195 THR A O 1
ATOM 1599 N N . GLN A 1 196 ? 53.312 3.909 -54.004 1.00 34.34 196 GLN A N 1
ATOM 1600 C CA . GLN A 1 196 ? 52.469 3.129 -54.937 1.00 34.34 196 GLN A CA 1
ATOM 1601 C C . GLN A 1 196 ? 51.033 3.613 -55.162 1.00 34.34 196 GLN A C 1
ATOM 1603 O O . GLN A 1 196 ? 50.182 3.500 -54.261 1.00 34.34 196 GLN A O 1
#

Foldseek 3Di:
DAVLCVQPVVCFPLCNLQPNDLVSLVVSLVVLVVVLVVLVVVLVVLVVVLVVLCVVLPPDDPVSVVVSVVVSVVSVVVSVVSVVVNVVSVLSSQLSVLSSVLSVVCVVPHDSVLSSVLSVLDDRVVVVCLSSDPVRHSVNVVVVSVVSVVVPDPPPPPPPCPPLNVLLVVLVVCVVVVVDPPVVSVCVSPVVPPDD